Protein 4LCI (pdb70)

Structure (mmCIF, N/CA/C/O backbone):
data_4LCI
#
_entry.id   4LCI
#
_cell.length_a   44.599
_cell.length_b   71.621
_cell.length_c   73.234
_cell.angle_alpha   90.00
_cell.angle_beta   90.00
_cell.angle_gamma   90.00
#
_symmetry.space_group_name_H-M   'P 21 21 21'
#
loop_
_entity.id
_entity.type
_entity.pdbx_description
1 polymer 'anti canine CD28 antibody, 1C6, light chain'
2 polymer 'anti canine CD28 antibody, 1C6, heavy chain'
3 non-polymer GLYCEROL
4 non-polymer 'SODIUM ION'
5 non-polymer 'FORMIC ACID'
6 water water
#
loop_
_atom_site.group_PDB
_atom_site.id
_atom_site.type_symbol
_atom_site.label_atom_id
_atom_site.label_alt_id
_atom_site.label_comp_id
_atom_site.label_asym_id
_atom_site.label_entity_id
_atom_site.label_seq_id
_atom_site.pdbx_PDB_ins_code
_atom_site.Cartn_x
_atom_site.Cartn_y
_atom_site.Cartn_z
_atom_site.occupancy
_atom_site.B_iso_or_equiv
_atom_site.auth_seq_id
_atom_site.auth_comp_id
_atom_site.auth_asym_id
_atom_site.auth_atom_id
_atom_site.pdbx_PDB_model_num
ATOM 1 N N . MET A 1 1 ? -9.185 2.131 20.505 1.00 50.24 0 MET L N 1
ATOM 2 C CA . MET A 1 1 ? -9.423 2.430 19.047 1.00 44.90 0 MET L CA 1
ATOM 3 C C . MET A 1 1 ? -8.430 3.447 18.501 1.00 34.55 0 MET L C 1
ATOM 4 O O . MET A 1 1 ? -8.195 4.450 19.138 1.00 34.04 0 MET L O 1
ATOM 9 N N . ASP A 1 2 ? -7.910 3.238 17.299 1.00 31.26 1 ASP L N 1
ATOM 10 C CA . ASP A 1 2 ? -6.799 4.086 16.828 1.00 34.88 1 ASP L CA 1
ATOM 11 C C . ASP A 1 2 ? -7.257 5.511 16.571 1.00 31.90 1 ASP L C 1
ATOM 12 O O . ASP A 1 2 ? -8.328 5.730 16.053 1.00 28.16 1 ASP L O 1
ATOM 17 N N . ILE A 1 3 ? -6.444 6.487 16.968 1.00 26.02 2 ILE L N 1
ATOM 18 C CA . ILE A 1 3 ? -6.662 7.844 16.527 1.00 22.42 2 ILE L CA 1
ATOM 19 C C . ILE A 1 3 ? -6.230 7.960 15.058 1.00 23.45 2 ILE L C 1
ATOM 20 O O . ILE A 1 3 ? -5.082 7.695 14.711 1.00 27.30 2 ILE L O 1
ATOM 25 N N . VAL A 1 4 ? -7.147 8.362 14.196 1.00 20.06 3 VAL L N 1
ATOM 26 C CA . VAL A 1 4 ? -6.820 8.554 12.784 1.00 22.21 3 VAL L CA 1
ATOM 27 C C . VAL A 1 4 ? -6.511 10.017 12.526 1.00 22.80 3 VAL L C 1
ATOM 28 O O . VAL A 1 4 ? -7.315 10.945 12.888 1.00 23.00 3 VAL L O 1
ATOM 32 N N . MET A 1 5 ? -5.380 10.224 11.859 1.00 21.80 4 MET L N 1
ATOM 33 C CA . MET A 1 5 ? -4.904 11.537 11.508 1.00 18.77 4 MET L CA 1
ATOM 34 C C . MET A 1 5 ? -5.071 11.705 9.996 1.00 19.72 4 MET L C 1
ATOM 35 O O . MET A 1 5 ? -4.697 10.842 9.213 1.00 21.44 4 MET L O 1
ATOM 40 N N . THR A 1 6 ? -5.671 12.810 9.616 1.00 21.73 5 THR L N 1
ATOM 41 C CA . THR A 1 6 ? -6.003 13.074 8.245 1.00 21.79 5 THR L CA 1
ATOM 42 C C . THR A 1 6 ? -5.462 14.453 7.831 1.00 23.68 5 THR L C 1
ATOM 43 O O . THR A 1 6 ? -5.698 15.442 8.494 1.00 24.77 5 THR L O 1
ATOM 47 N N . GLN A 1 7 ? -4.779 14.515 6.690 1.00 23.97 6 GLN L N 1
ATOM 48 C CA . GLN A 1 7 ? -4.394 15.802 6.112 1.00 20.87 6 GLN L CA 1
ATOM 49 C C . GLN A 1 7 ? -5.341 16.153 4.952 1.00 24.27 6 GLN L C 1
ATOM 50 O O . GLN A 1 7 ? -5.784 15.285 4.249 1.00 27.58 6 GLN L O 1
ATOM 56 N N . ALA A 1 8 ? -5.728 17.425 4.862 1.00 27.68 7 ALA L N 1
ATOM 57 C CA . ALA A 1 8 ? -6.796 17.896 3.955 1.00 28.85 7 ALA L CA 1
ATOM 58 C C . ALA A 1 8 ? -6.456 17.682 2.482 1.00 27.37 7 ALA L C 1
ATOM 59 O O . ALA A 1 8 ? -7.334 17.531 1.637 1.00 25.85 7 ALA L O 1
ATOM 61 N N . ALA A 1 9 ? -5.173 17.709 2.153 1.00 28.83 8 ALA L N 1
ATOM 62 C CA . ALA A 1 9 ? -4.784 17.538 0.777 1.00 31.57 8 ALA L CA 1
ATOM 63 C C . ALA A 1 9 ? -3.441 16.867 0.640 1.00 26.11 8 ALA L C 1
ATOM 64 O O . ALA A 1 9 ? -2.586 17.091 1.449 1.00 26.68 8 ALA L O 1
ATOM 66 N N . PRO A 1 10 ? -3.227 16.144 -0.457 1.00 27.37 9 PRO L N 1
ATOM 67 C CA . PRO A 1 10 ? -1.929 15.473 -0.657 1.00 25.32 9 PRO L CA 1
ATOM 68 C C . PRO A 1 10 ? -0.797 16.360 -1.148 1.00 23.66 9 PRO L C 1
ATOM 69 O O . PRO A 1 10 ? 0.363 15.970 -1.043 1.00 23.38 9 PRO L O 1
ATOM 73 N N . SER A 1 11 ? -1.119 17.551 -1.640 1.00 21.66 10 SER L N 1
ATOM 74 C CA . SER A 1 11 ? -0.109 18.503 -2.065 1.00 24.50 10 SER L CA 1
ATOM 75 C C . SER A 1 11 ? -0.731 19.851 -1.988 1.00 24.56 10 SER L C 1
ATOM 76 O O . SER A 1 11 ? -1.931 19.970 -2.141 1.00 28.40 10 SER L O 1
ATOM 79 N N . VAL A 1 12 ? 0.066 20.871 -1.779 1.00 22.65 11 VAL L N 1
ATOM 80 C CA . VAL A 1 12 ? -0.413 22.234 -1.887 1.00 29.18 11 VAL L CA 1
ATOM 81 C C . VAL A 1 12 ? 0.581 23.099 -2.667 1.00 28.47 11 VAL L C 1
ATOM 82 O O . VAL A 1 12 ? 1.770 22.974 -2.468 1.00 24.88 11 VAL L O 1
ATOM 86 N N . PRO A 1 13 ? 0.080 24.026 -3.510 1.00 29.71 12 PRO L N 1
ATOM 87 C CA . PRO A 1 13 ? 0.953 24.883 -4.311 1.00 32.18 12 PRO L CA 1
ATOM 88 C C . PRO A 1 13 ? 1.340 26.171 -3.645 1.00 28.21 12 PRO L C 1
ATOM 89 O O . PRO A 1 13 ? 0.643 26.670 -2.767 1.00 35.63 12 PRO L O 1
ATOM 93 N N . VAL A 1 14 ? 2.493 26.701 -4.017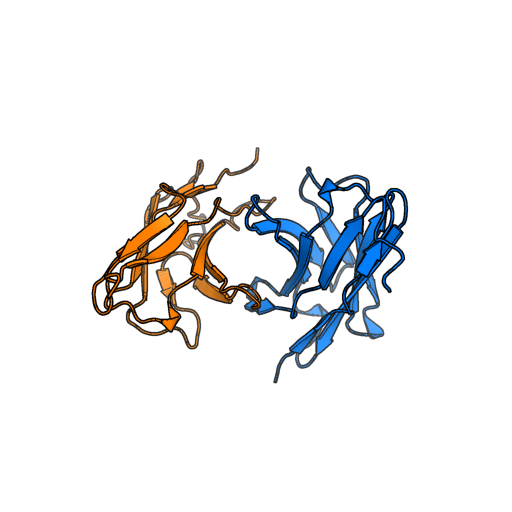 1.00 27.28 13 VAL L N 1
ATOM 94 C CA . VAL A 1 14 ? 2.989 27.965 -3.485 1.00 23.30 13 VAL L CA 1
ATOM 95 C C . VAL A 1 14 ? 4.041 28.472 -4.462 1.00 25.74 13 VAL L C 1
ATOM 96 O O . VAL A 1 14 ? 4.542 27.707 -5.273 1.00 27.55 13 VAL L O 1
ATOM 100 N N . THR A 1 15 ? 4.286 29.772 -4.422 1.00 31.50 14 THR L N 1
ATOM 101 C CA . THR A 1 15 ? 5.356 30.399 -5.193 1.00 29.28 14 THR L CA 1
ATOM 102 C C . THR A 1 15 ? 6.389 30.963 -4.208 1.00 26.41 14 THR L C 1
ATOM 103 O O . THR A 1 15 ? 6.066 31.344 -3.069 1.00 28.76 14 THR L O 1
ATOM 107 N N . PRO A 1 16 ? 7.630 31.091 -4.657 1.00 27.26 15 PRO L N 1
ATOM 108 C CA . PRO A 1 16 ? 8.676 31.530 -3.778 1.00 28.03 15 PRO L CA 1
ATOM 109 C C . PRO A 1 16 ? 8.398 32.831 -3.058 1.00 33.85 15 PRO L C 1
ATOM 110 O O . PRO A 1 16 ? 7.863 33.799 -3.645 1.00 32.78 15 PRO L O 1
ATOM 114 N N . GLY A 1 17 ? 8.763 32.863 -1.785 1.00 30.65 16 GLY L N 1
ATOM 115 C CA . GLY A 1 17 ? 8.607 34.061 -0.947 1.00 37.00 16 GLY L CA 1
ATOM 116 C C . GLY A 1 17 ? 7.198 34.285 -0.382 1.00 32.17 16 GLY L C 1
ATOM 117 O O . GLY A 1 17 ? 7.027 35.109 0.519 1.00 35.40 16 GLY L O 1
ATOM 118 N N . GLU A 1 18 ? 6.204 33.544 -0.884 1.00 33.95 17 GLU L N 1
ATOM 119 C CA . GLU A 1 18 ? 4.815 33.608 -0.345 1.00 35.70 17 GLU L CA 1
ATOM 120 C C . GLU A 1 18 ? 4.538 32.538 0.723 1.00 38.55 17 GLU L C 1
ATOM 121 O O . GLU A 1 18 ? 5.362 31.636 0.945 1.00 33.41 17 GLU L O 1
ATOM 127 N N . SER A 1 19 ? 3.388 32.656 1.378 1.00 34.57 18 SER L N 1
ATOM 128 C CA . SER A 1 19 ? 3.105 31.865 2.577 1.00 41.57 18 SER L CA 1
ATOM 129 C C . SER A 1 19 ? 2.127 30.763 2.226 1.00 32.67 18 SER L C 1
ATOM 130 O O . SER A 1 19 ? 1.498 30.821 1.187 1.00 29.79 18 SER L O 1
ATOM 133 N N . VAL A 1 20 ? 2.053 29.703 3.045 1.00 29.86 19 VAL L N 1
ATOM 134 C CA . VAL A 1 20 ? 1.176 28.585 2.730 1.00 25.88 19 VAL L CA 1
ATOM 135 C C . VAL A 1 20 ? 0.735 27.955 4.043 1.00 24.57 19 VAL L C 1
ATOM 136 O O . VAL A 1 20 ? 1.379 28.144 5.051 1.00 26.02 19 VAL L O 1
ATOM 140 N N . SER A 1 21 ? -0.380 27.240 4.019 1.00 29.67 20 SER L N 1
ATOM 141 C CA . SER A 1 21 ? -0.871 26.538 5.221 1.00 30.14 20 SER L CA 1
ATOM 142 C C . SER A 1 21 ? -1.125 25.085 4.882 1.00 28.46 20 SER L C 1
ATOM 143 O O . SER A 1 21 ? -1.493 24.735 3.745 1.00 26.24 20 SER L O 1
ATOM 146 N N . ILE A 1 22 ? -0.892 24.225 5.859 1.00 24.41 21 ILE L N 1
ATOM 147 C CA . ILE A 1 22 ? -1.106 22.806 5.678 1.00 22.67 21 ILE L CA 1
ATOM 148 C C . ILE A 1 22 ? -1.935 22.362 6.865 1.00 23.78 21 ILE L C 1
ATOM 149 O O . ILE A 1 22 ? -1.642 22.745 8.013 1.00 19.31 21 ILE L O 1
ATOM 154 N N . SER A 1 23 ? -2.972 21.589 6.585 1.00 22.80 22 SER L N 1
ATOM 155 C CA A SER A 1 23 ? -3.932 21.252 7.643 0.70 26.57 22 SER L CA 1
ATOM 156 C CA B SER A 1 23 ? -3.991 21.236 7.578 0.30 24.69 22 SER L CA 1
ATOM 157 C C . SER A 1 23 ? -3.890 19.780 8.012 1.00 22.65 22 SER L C 1
ATOM 158 O O . SER A 1 23 ? -3.569 18.911 7.197 1.00 23.06 22 SER L O 1
ATOM 163 N N . CYS A 1 24 ? -4.324 19.508 9.242 1.00 24.77 23 CYS L N 1
ATOM 164 C CA . CYS A 1 24 ? -4.369 18.145 9.783 1.00 23.24 23 CYS L CA 1
ATOM 165 C C . CYS A 1 24 ? -5.586 18.071 10.760 1.00 22.94 23 CYS L C 1
ATOM 166 O O . CYS A 1 24 ? -5.794 19.009 11.525 1.00 22.12 23 CYS L O 1
ATOM 169 N N . ARG A 1 25 ? -6.335 16.970 10.724 1.00 24.89 24 ARG L N 1
ATOM 170 C CA . ARG A 1 25 ? -7.413 16.710 11.683 1.00 25.66 24 ARG L CA 1
ATOM 171 C C . ARG A 1 25 ? -7.206 15.329 12.356 1.00 23.78 24 ARG L C 1
ATOM 172 O O . ARG A 1 25 ? -6.698 14.416 11.738 1.00 23.09 24 ARG L O 1
ATOM 174 N N . SER A 1 26 ? -7.549 15.264 13.641 1.00 22.00 25 SER L N 1
ATOM 175 C CA . SER A 1 26 ? -7.587 14.045 14.469 1.00 20.87 25 SER L CA 1
ATOM 176 C C . SER A 1 26 ? -9.053 13.666 14.799 1.00 23.78 25 SER L C 1
ATOM 177 O O . SER A 1 26 ? -9.937 14.498 14.810 1.00 28.51 25 SER L O 1
ATOM 180 N N . THR A 1 27 ? -9.286 12.415 15.112 1.00 21.09 26 THR L N 1
ATOM 181 C CA . THR A 1 27 ? -10.610 11.961 15.365 1.00 23.85 26 THR L CA 1
ATOM 182 C C . THR A 1 27 ? -10.944 12.138 16.816 1.00 31.71 26 THR L C 1
ATOM 183 O O . THR A 1 27 ? -12.125 12.079 17.177 1.00 28.53 26 THR L O 1
ATOM 187 N N . LYS A 1 28 ? -9.914 12.383 17.636 1.00 26.85 27 LYS L N 1
ATOM 188 C CA . LYS A 1 28 ? -10.052 12.580 19.077 1.00 27.92 27 LYS L CA 1
ATOM 189 C C . LYS A 1 28 ? -9.238 13.791 19.405 1.00 25.88 27 LYS L C 1
ATOM 190 O O . LYS A 1 28 ? -8.198 14.057 18.766 1.00 24.95 27 LYS L O 1
ATOM 196 N N . SER A 1 29 A -9.658 14.527 20.419 1.00 23.10 27 SER L N 1
ATOM 197 C CA . SER A 1 29 A -8.847 15.581 20.926 1.00 25.01 27 SER L CA 1
ATOM 198 C C . SER A 1 29 A -7.467 15.102 21.403 1.00 24.99 27 SER L C 1
ATOM 199 O O . SER A 1 29 A -7.387 14.117 22.123 1.00 22.60 27 SER L O 1
ATOM 202 N N . LEU A 1 30 B -6.416 15.872 21.070 1.00 19.12 27 LEU L N 1
ATOM 203 C CA . LEU A 1 30 B -5.037 15.573 21.445 1.00 21.72 27 LEU L CA 1
ATOM 204 C C . LEU A 1 30 B -4.544 16.327 22.655 1.00 20.90 27 LEU L C 1
ATOM 205 O O . LEU A 1 30 B -3.353 16.298 23.006 1.00 21.40 27 LEU L O 1
ATOM 210 N N . LEU A 1 31 C -5.456 17.101 23.248 1.00 22.27 27 LEU L N 1
ATOM 211 C CA . LEU A 1 31 C -5.187 17.772 24.481 1.00 20.60 27 LEU L CA 1
ATOM 212 C C . LEU A 1 31 C -5.283 16.787 25.620 1.00 17.72 27 LEU L C 1
ATOM 213 O O . LEU A 1 31 C -6.343 16.235 25.863 1.00 26.63 27 LEU L O 1
ATOM 218 N N . HIS A 1 32 D -4.242 16.722 26.407 1.00 21.65 27 HIS L N 1
ATOM 219 C CA . HIS A 1 32 D -4.155 15.847 27.572 1.00 22.54 27 HIS L CA 1
ATOM 220 C C . HIS A 1 32 D -4.540 16.662 28.842 1.00 28.50 27 HIS L C 1
ATOM 221 O O . HIS A 1 32 D -4.437 17.867 28.836 1.00 25.14 27 HIS L O 1
ATOM 228 N N . SER A 1 33 ? -4.969 15.979 29.910 1.00 31.05 28 SER L N 1
ATOM 229 C CA A SER A 1 33 ? -5.271 16.642 31.173 0.50 30.54 28 SER L CA 1
ATOM 230 C CA B SER A 1 33 ? -5.266 16.610 31.187 0.50 31.82 28 SER L CA 1
ATOM 231 C C . SER A 1 33 ? -4.077 17.400 31.710 1.00 34.14 28 SER L C 1
ATOM 232 O O . SER A 1 33 ? -4.245 18.374 32.402 1.00 38.64 28 SER L O 1
ATOM 237 N N . ASN A 1 34 ? -2.861 16.965 31.382 1.00 31.16 29 ASN L N 1
ATOM 238 C CA . ASN A 1 34 ? -1.671 17.702 31.767 1.00 29.60 29 ASN L CA 1
ATOM 239 C C . ASN A 1 34 ? -1.474 19.042 31.022 1.00 32.64 29 ASN L C 1
ATOM 240 O O . ASN A 1 34 ? -0.473 19.715 31.235 1.00 35.81 29 ASN L O 1
ATOM 245 N N . GLY A 1 35 ? -2.397 19.391 30.133 1.00 31.50 30 GLY L N 1
ATOM 246 C CA . GLY A 1 35 ? -2.376 20.698 29.463 1.00 34.53 30 GLY L CA 1
ATOM 247 C C . GLY A 1 35 ? -1.610 20.766 28.148 1.00 33.29 30 GLY L C 1
ATOM 248 O O . GLY A 1 35 ? -1.789 21.724 27.351 1.00 29.83 30 GLY L O 1
ATOM 249 N N . ASN A 1 36 ? -0.762 19.771 27.906 1.00 29.00 31 ASN L N 1
ATOM 250 C CA . ASN A 1 36 ? -0.096 19.599 26.599 1.00 29.82 31 ASN L CA 1
ATOM 251 C C . ASN A 1 36 ? -0.973 19.034 25.503 1.00 24.36 31 ASN L C 1
ATOM 252 O O . ASN A 1 36 ? -1.798 18.175 25.733 1.00 24.32 31 ASN L O 1
ATOM 257 N N . THR A 1 37 ? -0.721 19.460 24.276 1.00 21.04 32 THR L N 1
ATOM 258 C CA . THR A 1 37 ? -1.380 18.881 23.120 1.00 18.71 32 THR L CA 1
ATOM 259 C C . THR A 1 37 ? -0.379 18.052 22.268 1.00 20.57 32 THR L C 1
ATOM 260 O O . THR A 1 37 ? 0.681 18.549 21.782 1.00 18.07 32 THR L O 1
ATOM 264 N N . TYR A 1 38 ? -0.688 16.755 22.167 1.00 20.48 33 TYR L N 1
ATOM 265 C CA . TYR A 1 38 ? 0.296 15.796 21.711 1.00 17.44 33 TYR L CA 1
ATOM 266 C C . TYR A 1 38 ? 0.242 15.679 20.210 1.00 18.84 33 TYR L C 1
ATOM 267 O O . TYR A 1 38 ? -0.167 14.660 19.664 1.00 16.95 33 TYR L O 1
ATOM 276 N N . LEU A 1 39 ? 0.701 16.754 19.559 1.00 18.36 34 LEU L N 1
ATOM 277 C CA . LEU A 1 39 ? 0.785 16.843 18.078 1.00 17.70 34 LEU L CA 1
ATOM 278 C C . LEU A 1 39 ? 2.154 17.339 17.624 1.00 20.48 34 LEU L C 1
ATOM 279 O O . LEU A 1 39 ? 2.659 18.355 18.152 1.00 19.94 34 LEU L O 1
ATOM 284 N N . TYR A 1 40 ? 2.771 16.610 16.663 1.00 19.22 35 TYR L N 1
ATOM 285 C CA . TYR A 1 40 ? 4.041 16.969 16.041 1.00 18.05 35 TYR L CA 1
ATOM 286 C C . TYR A 1 40 ? 3.805 17.328 14.577 1.00 18.10 35 TYR L C 1
ATOM 287 O O . TYR A 1 40 ? 2.914 16.785 13.953 1.00 16.92 35 TYR L O 1
ATOM 296 N N . TRP A 1 41 ? 4.625 18.236 14.038 1.00 17.77 36 TRP L N 1
ATOM 297 C CA . TRP A 1 41 ? 4.813 18.362 12.573 1.00 18.97 36 TRP L CA 1
ATOM 298 C C . TRP A 1 41 ? 6.239 18.014 12.238 1.00 17.69 36 TRP L C 1
ATOM 299 O O . TRP A 1 41 ? 7.159 18.438 12.922 1.00 20.53 36 TRP L O 1
ATOM 310 N N . PHE A 1 42 ? 6.382 17.257 11.152 1.00 17.40 37 PHE L N 1
ATOM 311 C CA . PHE A 1 42 ? 7.652 16.885 10.541 1.00 17.26 37 PHE L CA 1
ATOM 312 C C . PHE A 1 42 ? 7.721 17.342 9.083 1.00 19.58 37 PHE L C 1
ATOM 313 O O . PHE A 1 42 ? 6.727 17.399 8.398 1.00 16.36 37 PHE L O 1
ATOM 321 N N . LEU A 1 43 ? 8.930 17.555 8.592 1.00 16.00 38 LEU L N 1
ATOM 322 C CA . LEU A 1 43 ? 9.192 17.642 7.164 1.00 16.50 38 LEU L CA 1
ATOM 323 C C . LEU A 1 43 ? 10.109 16.499 6.778 1.00 16.87 38 LEU L C 1
ATOM 324 O O . LEU A 1 43 ? 11.015 16.171 7.531 1.00 18.65 38 LEU L O 1
ATOM 329 N N . GLN A 1 44 ? 9.896 15.921 5.605 1.00 17.08 39 GLN L N 1
ATOM 330 C CA . GLN A 1 44 ? 10.842 14.990 5.036 1.00 17.67 39 GLN L CA 1
ATOM 331 C C . GLN A 1 44 ? 11.100 15.415 3.599 1.00 17.21 39 GLN L C 1
ATOM 332 O O . GLN A 1 44 ? 10.197 15.465 2.777 1.00 18.80 39 GLN L O 1
ATOM 338 N N . ARG A 1 45 ? 12.339 15.766 3.319 1.00 20.69 40 ARG L N 1
ATOM 339 C CA . ARG A 1 45 ? 12.765 16.021 1.963 1.00 20.33 40 ARG L CA 1
ATOM 340 C C . ARG A 1 45 ? 13.262 14.720 1.357 1.00 23.28 40 ARG L C 1
ATOM 341 O O . ARG A 1 45 ? 13.798 13.851 2.067 1.00 21.20 40 ARG L O 1
ATOM 349 N N . PRO A 1 46 ? 13.183 14.581 0.031 1.00 24.81 41 PRO L N 1
ATOM 350 C CA . PRO A 1 46 ? 13.715 13.347 -0.550 1.00 28.27 41 PRO L CA 1
ATOM 351 C C . PRO A 1 46 ? 15.161 13.100 -0.218 1.00 26.63 41 PRO L C 1
ATOM 352 O O . PRO A 1 46 ? 15.931 14.025 -0.232 1.00 25.74 41 PRO L O 1
ATOM 356 N N . GLY A 1 47 ? 15.505 11.846 0.122 1.00 27.12 42 GLY L N 1
ATOM 357 C CA . GLY A 1 47 ? 16.866 11.486 0.453 1.00 30.26 42 GLY L CA 1
ATOM 358 C C . GLY A 1 47 ? 17.256 11.714 1.914 1.00 27.50 42 GLY L C 1
ATOM 359 O O . GLY A 1 47 ? 18.247 11.162 2.387 1.00 27.77 42 GLY L O 1
ATOM 360 N N . GLN A 1 48 ? 16.403 12.411 2.665 1.00 25.58 43 GLN L N 1
ATOM 361 C CA . GLN A 1 48 ? 16.687 12.739 4.059 1.00 25.14 43 GLN L CA 1
ATOM 362 C C . GLN A 1 48 ? 15.805 11.954 5.017 1.00 23.70 43 GLN L C 1
ATOM 363 O O . GLN A 1 48 ? 14.750 11.475 4.627 1.00 21.06 43 GLN L O 1
ATOM 369 N N . SER A 1 49 ? 16.195 11.892 6.291 1.00 21.25 44 SER L N 1
ATOM 370 C CA A SER A 1 49 ? 15.275 11.447 7.335 0.70 23.81 44 SER L CA 1
ATOM 371 C CA B SER A 1 49 ? 15.260 11.463 7.336 0.30 21.78 44 SER L CA 1
ATOM 372 C C . SER A 1 49 ? 14.242 12.574 7.606 1.00 23.40 44 SER L C 1
ATOM 373 O O . SER A 1 49 ? 14.491 13.768 7.320 1.00 18.30 44 SER L O 1
ATOM 378 N N . PRO A 1 50 ? 13.098 12.213 8.158 1.00 21.60 45 PRO L N 1
ATOM 379 C CA . PRO A 1 50 ? 12.157 13.219 8.631 1.00 20.68 45 PRO L CA 1
ATOM 380 C C . PRO A 1 50 ? 12.828 14.055 9.712 1.00 23.99 45 PRO L C 1
ATOM 381 O O . PRO A 1 50 ? 13.801 13.600 10.341 1.00 23.11 45 PRO L O 1
ATOM 385 N N . GLN A 1 51 ? 12.391 15.293 9.844 1.00 21.48 46 GLN L N 1
ATOM 386 C CA . GLN A 1 51 ? 12.862 16.132 10.877 1.00 26.62 46 GLN L CA 1
ATOM 387 C C . GLN A 1 51 ? 11.735 16.894 11.504 1.00 24.09 46 GLN L C 1
ATOM 388 O O . GLN A 1 51 ? 10.821 17.377 10.838 1.00 18.10 46 GLN L O 1
ATOM 394 N N . ARG A 1 52 ? 11.822 17.068 12.808 1.00 23.21 47 ARG L N 1
ATOM 395 C CA . ARG A 1 52 ? 10.721 17.653 13.508 1.00 21.54 47 ARG L CA 1
ATOM 396 C C . ARG A 1 52 ? 10.734 19.168 13.313 1.00 21.95 47 ARG L C 1
ATOM 397 O O . ARG A 1 52 ? 11.748 19.785 13.429 1.00 21.92 47 ARG L O 1
ATOM 405 N N . LEU A 1 53 ? 9.580 19.751 13.046 1.00 21.26 48 LEU L N 1
ATOM 406 C CA . LEU A 1 53 ? 9.435 21.182 12.955 1.00 21.75 48 LEU L CA 1
ATOM 407 C C . LEU A 1 53 ? 8.790 21.758 14.212 1.00 22.00 48 LEU L C 1
ATOM 408 O O . LEU A 1 53 ? 9.261 22.759 14.744 1.00 22.23 48 LEU L O 1
ATOM 413 N N . ILE A 1 54 ? 7.757 21.071 14.713 1.00 20.62 49 ILE L N 1
ATOM 414 C CA . ILE A 1 54 ? 6.911 21.591 15.797 1.00 20.69 49 ILE L CA 1
ATOM 415 C C . ILE A 1 54 ? 6.585 20.441 16.765 1.00 21.98 49 ILE L C 1
ATOM 416 O O . ILE A 1 54 ? 6.304 19.344 16.335 1.00 19.44 49 ILE L O 1
ATOM 421 N N . TYR A 1 55 ? 6.603 20.719 18.052 1.00 19.75 50 TYR L N 1
ATOM 422 C CA . TYR A 1 55 ? 6.175 19.756 19.053 1.00 21.58 50 TYR L CA 1
ATOM 423 C C . TYR A 1 55 ? 5.163 20.404 19.952 1.00 25.02 50 TYR L C 1
ATOM 424 O O . TYR A 1 55 ? 5.083 21.662 20.023 1.00 22.00 50 TYR L O 1
ATOM 433 N N . TYR A 1 56 ? 4.330 19.568 20.597 1.00 23.94 51 TYR L N 1
ATOM 434 C CA . TYR A 1 56 ? 3.286 20.049 21.466 1.00 23.32 51 TYR L CA 1
ATOM 435 C C . TYR A 1 56 ? 2.454 21.080 20.719 1.00 24.05 51 TYR L C 1
ATOM 436 O O . TYR A 1 56 ? 2.067 22.131 21.271 1.00 24.62 51 TYR L O 1
ATOM 445 N N . MET A 1 57 ? 2.184 20.781 19.441 1.00 20.30 52 MET L N 1
ATOM 446 C CA . MET A 1 57 ? 1.262 21.514 18.628 1.00 18.39 52 MET L CA 1
ATOM 447 C C . MET A 1 57 ? 1.723 22.887 18.067 1.00 21.01 52 MET L C 1
ATOM 448 O O . MET A 1 57 ? 1.435 23.207 16.891 1.00 23.99 52 MET L O 1
ATOM 453 N N . SER A 1 58 ? 2.501 23.631 18.835 1.00 23.29 53 SER L N 1
ATOM 454 C CA . SER A 1 58 ? 2.821 24.997 18.460 1.00 25.33 53 SER L CA 1
ATOM 455 C C . SER A 1 58 ? 4.249 25.439 18.767 1.00 27.05 53 SER L C 1
ATOM 456 O O . SER A 1 58 ? 4.639 26.525 18.380 1.00 27.38 53 SER L O 1
ATOM 459 N N . ASN A 1 59 ? 5.027 24.575 19.412 1.00 21.61 54 ASN L N 1
ATOM 460 C CA . ASN A 1 59 ? 6.360 24.875 19.815 1.00 27.43 54 ASN L CA 1
ATOM 461 C C . ASN A 1 59 ? 7.388 24.530 18.752 1.00 25.44 54 ASN L C 1
ATOM 462 O O . ASN A 1 59 ? 7.454 23.395 18.302 1.00 24.22 54 ASN L O 1
ATOM 467 N N . LEU A 1 60 ? 8.208 25.503 18.353 1.00 29.97 55 LEU L N 1
ATOM 468 C CA . LEU A 1 60 ? 9.218 25.235 17.321 1.00 26.07 55 LEU L CA 1
ATOM 469 C C . LEU A 1 60 ? 10.361 24.431 17.871 1.00 29.43 55 LEU L C 1
ATOM 470 O O . LEU A 1 60 ? 10.872 24.701 18.965 1.00 31.24 55 LEU L O 1
ATOM 475 N N . ALA A 1 61 ? 10.780 23.433 17.106 1.00 29.67 56 ALA L N 1
ATOM 476 C CA . ALA A 1 61 ? 11.933 22.633 17.440 1.00 31.68 56 ALA L CA 1
ATOM 477 C C . ALA A 1 61 ? 13.163 23.526 17.313 1.00 35.97 56 ALA L C 1
ATOM 478 O O . ALA A 1 61 ? 13.092 24.574 16.672 1.00 32.02 56 ALA L O 1
ATOM 480 N N . SER A 1 62 ? 14.279 23.128 17.922 1.00 36.75 57 SER L N 1
ATOM 481 C CA . SER A 1 62 ? 15.502 23.925 17.815 1.00 34.47 57 SER L CA 1
ATOM 482 C C . SER A 1 62 ? 16.002 23.954 16.395 1.00 32.66 57 SER L C 1
ATOM 483 O O . SER A 1 62 ? 15.859 23.012 15.617 1.00 31.10 57 SER L O 1
ATOM 486 N N . GLY A 1 63 ? 16.548 25.081 16.013 1.00 32.52 58 GLY L N 1
ATOM 487 C CA . GLY A 1 63 ? 17.071 25.203 14.660 1.00 39.01 58 GLY L CA 1
ATOM 488 C C . GLY A 1 63 ? 16.010 25.553 13.620 1.00 38.43 58 GLY L C 1
ATOM 489 O O . GLY A 1 63 ? 16.345 25.947 12.505 1.00 39.06 58 GLY L O 1
ATOM 490 N N . VAL A 1 64 ? 14.736 25.421 13.969 1.00 34.33 59 VAL L N 1
ATOM 491 C CA . VAL A 1 64 ? 13.660 25.746 13.032 1.00 27.38 59 VAL L CA 1
ATOM 492 C C . VAL A 1 64 ? 13.384 27.235 12.986 1.00 30.39 59 VAL L C 1
ATOM 493 O O . VAL A 1 64 ? 13.154 27.856 14.036 1.00 28.57 59 VAL L O 1
ATOM 497 N N . PRO A 1 65 ? 13.305 27.814 11.770 1.00 36.29 60 PRO L N 1
ATOM 498 C CA . PRO A 1 65 ? 13.140 29.264 11.785 1.00 42.90 60 PRO L CA 1
ATOM 499 C C . PRO A 1 65 ? 11.733 29.758 12.087 1.00 42.10 60 PRO L C 1
ATOM 500 O O . PRO A 1 65 ? 10.735 29.031 11.962 1.00 32.86 60 PRO L O 1
ATOM 504 N N . ASP A 1 66 ? 11.708 31.038 12.444 1.00 37.47 61 ASP L N 1
ATOM 505 C CA . ASP A 1 66 ? 10.528 31.796 12.879 1.00 45.94 61 ASP L CA 1
ATOM 506 C C . ASP A 1 66 ? 9.407 31.859 11.846 1.00 37.25 61 ASP L C 1
ATOM 507 O O . ASP A 1 66 ? 8.291 32.148 12.201 1.00 39.66 61 ASP L O 1
ATOM 512 N N . ARG A 1 67 ? 9.684 31.623 10.568 1.00 32.51 62 ARG L N 1
ATOM 513 C CA . ARG A 1 67 ? 8.583 31.638 9.577 1.00 32.31 62 ARG L CA 1
ATOM 514 C C . ARG A 1 67 ? 7.622 30.436 9.640 1.00 27.64 62 ARG L C 1
ATOM 515 O O . ARG A 1 67 ? 6.550 30.453 9.032 1.00 31.80 62 ARG L O 1
ATOM 523 N N . PHE A 1 68 ? 7.998 29.403 10.383 1.00 28.31 63 PHE L N 1
ATOM 524 C CA . PHE A 1 68 ? 7.095 28.297 10.621 1.00 23.21 63 PHE L CA 1
ATOM 525 C C . PHE A 1 68 ? 6.335 28.611 11.902 1.00 30.73 63 PHE L C 1
ATOM 526 O O . PHE A 1 68 ? 6.906 29.124 12.851 1.00 32.24 63 PHE L O 1
ATOM 534 N N . SER A 1 69 ? 5.061 28.267 11.936 1.00 27.06 64 SER L N 1
ATOM 535 C CA . SER A 1 69 ? 4.290 28.351 13.180 1.00 31.42 64 SER L CA 1
ATOM 536 C C . SER A 1 69 ? 3.215 27.301 13.087 1.00 27.22 64 SER L C 1
ATOM 537 O O . SER A 1 69 ? 2.870 26.875 11.968 1.00 26.05 64 SER L O 1
ATOM 540 N N . GLY A 1 70 ? 2.666 26.914 14.254 1.00 22.95 65 GLY L N 1
ATOM 541 C CA . GLY A 1 70 ? 1.522 26.010 14.298 1.00 26.16 65 GLY L CA 1
ATOM 542 C C . GLY A 1 70 ? 0.427 26.553 15.188 1.00 28.51 65 GLY L C 1
ATOM 543 O O . GLY A 1 70 ? 0.703 27.297 16.130 1.00 23.70 65 GLY L O 1
ATOM 544 N N . ARG A 1 71 ? -0.815 26.228 14.830 1.00 26.67 66 ARG L N 1
ATOM 545 C CA . ARG A 1 71 ? -1.988 26.514 15.671 1.00 28.55 66 ARG L CA 1
ATOM 546 C C . ARG A 1 71 ? -2.909 25.308 15.702 1.00 23.73 66 ARG L C 1
ATOM 547 O O . ARG A 1 71 ? -2.723 24.316 14.962 1.00 22.19 66 ARG L O 1
ATOM 555 N N . GLY A 1 72 ? -3.861 25.373 16.624 1.00 23.09 67 GLY L N 1
ATOM 556 C CA . GLY A 1 72 ? -5.030 24.485 16.561 1.00 27.16 67 GLY L CA 1
ATOM 557 C C . GLY A 1 72 ? -5.771 24.402 17.874 1.00 23.50 67 GLY L C 1
ATOM 558 O O . GLY A 1 72 ? -5.324 24.933 18.903 1.00 28.82 67 GLY L O 1
ATOM 559 N N . SER A 1 73 ? -6.838 23.638 17.841 1.00 30.37 68 SER L N 1
ATOM 560 C CA . SER A 1 73 ? -7.581 23.290 19.054 1.00 47.09 68 SER L CA 1
ATOM 561 C C . SER A 1 73 ? -8.131 21.903 18.861 1.00 47.24 68 SER L C 1
ATOM 562 O O . SER A 1 73 ? -8.804 21.622 17.834 1.00 37.46 68 SER L O 1
ATOM 565 N N . GLY A 1 74 ? -7.760 21.028 19.789 1.00 51.48 69 GLY L N 1
ATOM 566 C CA . GLY A 1 74 ? -8.482 19.775 20.024 1.00 49.74 69 GLY L CA 1
ATOM 567 C C . GLY A 1 74 ? -8.249 18.754 18.946 1.00 38.54 69 GLY L C 1
ATOM 568 O O . GLY A 1 74 ? -7.402 17.843 19.109 1.00 36.97 69 GLY L O 1
ATOM 569 N N . THR A 1 75 ? -8.980 18.919 17.849 1.00 36.53 70 THR L N 1
ATOM 570 C CA . THR A 1 75 ? -8.874 18.040 16.701 1.00 33.19 70 THR L CA 1
ATOM 571 C C . THR A 1 75 ? -8.540 18.712 15.337 1.00 29.73 70 THR L C 1
ATOM 572 O O . THR A 1 75 ? -8.537 18.022 14.356 1.00 28.40 70 THR L O 1
ATOM 576 N N . ASP A 1 76 ? -8.300 20.022 15.290 1.00 29.57 71 ASP L N 1
ATOM 577 C CA . ASP A 1 76 ? -7.951 20.716 14.027 1.00 26.18 71 ASP L CA 1
ATOM 578 C C . ASP A 1 76 ? -6.705 21.515 14.150 1.00 23.77 71 ASP L C 1
ATOM 579 O O . ASP A 1 76 ? -6.633 22.437 14.995 1.00 26.97 71 ASP L O 1
ATOM 584 N N . PHE A 1 77 ? -5.751 21.235 13.259 1.00 24.45 72 PHE L N 1
ATOM 585 C CA . PHE A 1 77 ? -4.430 21.769 13.385 1.00 24.76 72 PHE L CA 1
ATOM 586 C C . PHE A 1 77 ? -3.940 22.337 12.046 1.00 21.88 72 PHE L C 1
ATOM 587 O O . PHE A 1 77 ? -4.247 21.788 10.979 1.00 21.84 72 PHE L O 1
ATOM 595 N N . THR A 1 78 ? -3.206 23.444 12.135 1.00 22.08 73 THR L N 1
ATOM 596 C CA . THR A 1 78 ? -2.678 24.102 10.947 1.00 23.89 73 THR L CA 1
ATOM 597 C C . THR A 1 78 ? -1.227 24.497 11.170 1.00 27.62 73 THR L C 1
ATOM 598 O O . THR A 1 78 ? -0.857 25.133 12.199 1.00 27.74 73 THR L O 1
ATOM 602 N N . LEU A 1 79 ? -0.394 24.126 10.186 1.00 23.69 74 LEU L N 1
ATOM 603 C CA . LEU A 1 79 ? 0.963 24.589 10.134 1.00 22.54 74 LEU L CA 1
ATOM 604 C C . LEU A 1 79 ? 0.994 25.672 9.055 1.00 21.25 74 LEU L C 1
ATOM 605 O O . LEU A 1 79 ? 0.468 25.469 8.000 1.00 20.46 74 LEU L O 1
ATOM 610 N N . ARG A 1 80 ? 1.685 26.763 9.340 1.00 23.20 75 ARG L N 1
ATOM 611 C CA . ARG A 1 80 ? 1.871 27.891 8.361 1.00 28.10 75 ARG L CA 1
ATOM 612 C C . ARG A 1 80 ? 3.338 28.110 8.121 1.00 24.71 75 ARG L C 1
ATOM 613 O O . ARG A 1 80 ? 4.158 27.965 9.038 1.00 23.93 75 ARG L O 1
ATOM 621 N N . ILE A 1 81 ? 3.670 28.393 6.863 1.00 27.67 76 ILE L N 1
ATOM 622 C CA . ILE A 1 81 ? 5.003 28.821 6.508 1.00 33.68 76 ILE L CA 1
ATOM 623 C C . ILE A 1 81 ? 4.848 30.170 5.822 1.00 31.44 76 ILE L C 1
ATOM 624 O O . ILE A 1 81 ? 4.165 30.251 4.806 1.00 32.64 76 ILE L O 1
ATOM 629 N N . SER A 1 82 ? 5.520 31.185 6.358 1.00 39.25 77 SER L N 1
ATOM 630 C CA . SER A 1 82 ? 5.167 32.583 6.058 1.00 45.22 77 SER L CA 1
ATOM 631 C C . SER A 1 82 ? 5.853 33.168 4.821 1.00 49.69 77 SER L C 1
ATOM 632 O O . SER A 1 82 ? 5.272 34.019 4.136 1.00 56.66 77 SER L O 1
ATOM 635 N N . ARG A 1 83 ? 7.068 32.714 4.524 1.00 40.31 78 ARG L N 1
ATOM 636 C CA . ARG A 1 83 ? 7.830 33.244 3.383 1.00 37.97 78 ARG L CA 1
ATOM 637 C C . ARG A 1 83 ? 8.635 32.081 2.811 1.00 35.59 78 ARG L C 1
ATOM 638 O O . ARG A 1 83 ? 9.795 31.882 3.178 1.00 45.67 78 ARG L O 1
ATOM 640 N N . VAL A 1 84 ? 7.980 31.303 1.951 1.00 37.58 79 VAL L N 1
ATOM 641 C CA . VAL A 1 84 ? 8.479 29.986 1.491 1.00 34.90 79 VAL L CA 1
ATOM 642 C C . VAL A 1 84 ? 9.776 30.122 0.684 1.00 41.01 79 VAL L C 1
ATOM 643 O O . VAL A 1 84 ? 9.915 31.004 -0.166 1.00 32.70 79 VAL L O 1
ATOM 647 N N . GLU A 1 85 ? 10.730 29.257 0.999 1.00 37.52 80 GLU L N 1
ATOM 648 C CA . GLU A 1 85 ? 11.975 29.157 0.278 1.00 41.19 80 GLU L CA 1
ATOM 649 C C . GLU A 1 85 ? 12.151 27.779 -0.317 1.00 39.71 80 GLU L C 1
ATOM 650 O O . GLU A 1 85 ? 11.535 26.797 0.122 1.00 34.14 80 GLU L O 1
ATOM 656 N N . ALA A 1 86 ? 13.029 27.693 -1.300 1.00 37.77 81 ALA L N 1
ATOM 657 C CA . ALA A 1 86 ? 13.235 26.463 -2.030 1.00 36.97 81 ALA L CA 1
ATOM 658 C C . ALA A 1 86 ? 13.406 25.252 -1.110 1.00 30.36 81 ALA L C 1
ATOM 659 O O . ALA A 1 86 ? 12.830 24.187 -1.384 1.00 33.42 81 ALA L O 1
ATOM 661 N N . GLU A 1 87 ? 14.228 25.429 -0.070 1.00 29.41 82 GLU L N 1
ATOM 662 C CA . GLU A 1 87 ? 14.581 24.412 0.922 1.00 33.47 82 GLU L CA 1
ATOM 663 C C . GLU A 1 87 ? 13.385 23.857 1.702 1.00 31.67 82 GLU L C 1
ATOM 664 O O . GLU A 1 87 ? 13.487 22.774 2.294 1.00 29.33 82 GLU L O 1
ATOM 670 N N . ASP A 1 88 ? 12.260 24.597 1.684 1.00 27.16 83 ASP L N 1
ATOM 671 C CA . ASP A 1 88 ? 10.996 24.157 2.310 1.00 25.89 83 ASP L CA 1
ATOM 672 C C . ASP A 1 88 ? 10.253 23.119 1.504 1.00 23.93 83 ASP L C 1
ATOM 673 O O . ASP A 1 88 ? 9.331 22.516 2.006 1.00 24.17 83 ASP L O 1
ATOM 678 N N . ALA A 1 89 ? 10.631 22.891 0.248 1.00 24.27 84 ALA L N 1
ATOM 679 C CA . ALA A 1 89 ? 9.944 21.886 -0.545 1.00 24.54 84 ALA L CA 1
ATOM 680 C C . ALA A 1 89 ? 10.188 20.502 0.079 1.00 23.04 84 ALA L C 1
ATOM 681 O O . ALA A 1 89 ? 11.291 20.171 0.457 1.00 23.57 84 ALA L O 1
ATOM 683 N N . GLY A 1 90 ? 9.146 19.705 0.155 1.00 22.78 85 GLY L N 1
ATOM 684 C CA . GLY A 1 90 ? 9.204 18.395 0.811 1.00 19.24 85 GLY L CA 1
ATOM 685 C C . GLY A 1 90 ? 7.809 17.972 1.220 1.00 18.05 85 GLY L C 1
ATOM 686 O O . GLY A 1 90 ? 6.851 18.627 0.851 1.00 18.97 85 GLY L O 1
ATOM 687 N N . VAL A 1 91 ? 7.691 16.856 1.924 1.00 17.14 86 VAL L N 1
ATOM 688 C CA . VAL A 1 91 ? 6.410 16.396 2.421 1.00 16.78 86 VAL L CA 1
ATOM 689 C C . VAL A 1 91 ? 6.287 16.694 3.917 1.00 16.31 86 VAL L C 1
ATOM 690 O O . VAL A 1 91 ? 7.193 16.377 4.752 1.00 17.99 86 VAL L O 1
ATOM 694 N N . TYR A 1 92 ? 5.184 17.339 4.257 1.00 16.92 87 TYR L N 1
ATOM 695 C CA . TYR A 1 92 ? 4.909 17.714 5.640 1.00 17.69 87 TYR L CA 1
ATOM 696 C C . TYR A 1 92 ? 3.905 16.716 6.231 1.00 17.48 87 TYR L C 1
ATOM 697 O O . TYR A 1 92 ? 2.889 16.454 5.623 1.00 19.36 87 TYR L O 1
ATOM 706 N N . TYR A 1 93 ? 4.158 16.241 7.445 1.00 17.62 88 TYR L N 1
ATOM 707 C CA . TYR A 1 93 ? 3.325 15.217 8.079 1.00 16.31 88 TYR L CA 1
ATOM 708 C C . TYR A 1 93 ? 3.008 15.689 9.485 1.00 16.51 88 TYR L C 1
ATOM 709 O O . TYR A 1 93 ? 3.915 16.034 10.234 1.00 18.23 88 TYR L O 1
ATOM 718 N N . CYS A 1 94 ? 1.749 15.617 9.874 1.00 17.12 89 CYS L N 1
ATOM 719 C CA . CYS A 1 94 ? 1.395 15.644 11.301 1.00 16.39 89 CYS L CA 1
ATOM 720 C C . CYS A 1 94 ? 1.481 14.241 11.951 1.00 16.90 89 CYS L C 1
ATOM 721 O O . CYS A 1 94 ? 1.374 13.227 11.260 1.00 19.04 89 CYS L O 1
ATOM 724 N N . MET A 1 95 ? 1.686 14.187 13.263 1.00 17.78 90 MET L N 1
ATOM 725 C CA . MET A 1 95 ? 1.659 12.906 13.989 1.00 17.40 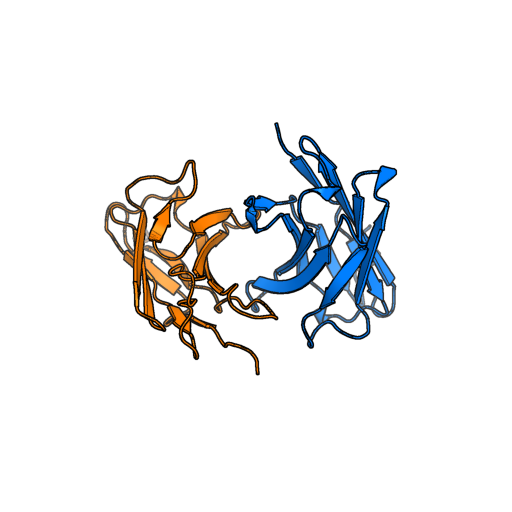90 MET L CA 1
ATOM 726 C C . MET A 1 95 ? 1.109 13.161 15.371 1.00 19.18 90 MET L C 1
ATOM 727 O O . MET A 1 95 ? 1.503 14.123 16.007 1.00 19.12 90 MET L O 1
ATOM 732 N N . GLN A 1 96 ? 0.280 12.243 15.862 1.00 18.50 91 GLN L N 1
ATOM 733 C CA . GLN A 1 96 ? -0.199 12.291 17.247 1.00 17.67 91 GLN L CA 1
ATOM 734 C C . GLN A 1 96 ? 0.544 11.301 18.107 1.00 18.52 91 GLN L C 1
ATOM 735 O O . GLN A 1 96 ? 0.820 10.156 17.685 1.00 20.29 91 GLN L O 1
ATOM 741 N N . SER A 1 97 ? 0.859 11.716 19.313 1.00 16.81 92 SER L N 1
ATOM 742 C CA . SER A 1 97 ? 1.467 10.840 20.282 1.00 20.19 92 SER L CA 1
ATOM 743 C C . SER A 1 97 ? 0.700 10.745 21.605 1.00 20.86 92 SER L C 1
ATOM 744 O O . SER A 1 97 ? 1.287 10.353 22.671 1.00 22.22 92 SER L O 1
ATOM 747 N N . LEU A 1 98 ? -0.575 11.109 21.563 1.00 21.20 93 LEU L N 1
ATOM 748 C CA . LEU A 1 98 ? -1.445 11.037 22.718 1.00 21.12 93 LEU L CA 1
ATOM 749 C C . LEU A 1 98 ? -1.658 9.592 23.203 1.00 25.44 93 LEU L C 1
ATOM 750 O O . LEU A 1 98 ? -1.544 9.333 24.399 1.00 22.25 93 LEU L O 1
ATOM 755 N N . GLU A 1 99 ? -1.921 8.691 22.258 1.00 23.32 94 GLU L N 1
ATOM 756 C CA . GLU A 1 99 ? -2.293 7.314 22.533 1.00 25.03 94 GLU L CA 1
ATOM 757 C C . GLU A 1 99 ? -1.615 6.352 21.557 1.00 25.09 94 GLU L C 1
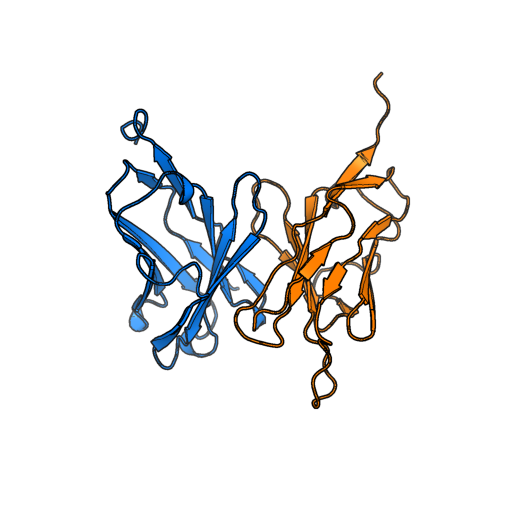ATOM 758 O O . GLU A 1 99 ? -1.438 6.655 20.375 1.00 20.08 94 GLU L O 1
ATOM 764 N N . TYR A 1 100 ? -1.265 5.168 22.052 1.00 26.57 95 TYR L N 1
ATOM 765 C CA . TYR A 1 100 ? -0.800 4.108 21.165 1.00 24.26 95 TYR L CA 1
ATOM 766 C C . TYR A 1 100 ? -1.909 3.550 20.305 1.00 25.52 95 TYR L C 1
ATOM 767 O O . TYR A 1 100 ? -3.026 3.395 20.768 1.00 25.63 95 TYR L O 1
ATOM 776 N N . PRO A 1 101 ? -1.602 3.200 19.029 1.00 20.46 96 PRO L N 1
ATOM 777 C CA . PRO A 1 101 ? -0.354 3.451 18.350 1.00 20.97 96 PRO L CA 1
ATOM 778 C C . PRO A 1 101 ? -0.313 4.910 17.941 1.00 17.69 96 PRO L C 1
ATOM 779 O O . PRO A 1 101 ? -1.366 5.515 17.664 1.00 17.29 96 PRO L O 1
ATOM 783 N N . TYR A 1 102 ? 0.872 5.485 17.998 1.00 18.38 97 TYR L N 1
ATOM 784 C CA . TYR A 1 102 ? 1.097 6.772 17.362 1.00 18.50 97 TYR L CA 1
ATOM 785 C C . TYR A 1 102 ? 0.755 6.688 15.904 1.00 18.29 97 TYR L C 1
ATOM 786 O O . TYR A 1 102 ? 0.907 5.621 15.265 1.00 18.22 97 TYR L O 1
ATOM 795 N N . THR A 1 103 ? 0.184 7.781 15.376 1.00 21.82 98 THR L N 1
ATOM 796 C CA . THR A 1 103 ? -0.293 7.791 14.010 1.00 20.96 98 THR L CA 1
ATOM 797 C C . THR A 1 103 ? 0.089 9.083 13.296 1.00 20.95 98 THR L C 1
ATOM 798 O O . THR A 1 103 ? -0.020 10.181 13.889 1.00 18.16 98 THR L O 1
ATOM 802 N N . PHE A 1 104 ? 0.500 8.910 12.033 1.00 21.00 99 PHE L N 1
ATOM 803 C CA . PHE A 1 104 ? 0.806 10.005 11.097 1.00 20.98 99 PHE L CA 1
ATOM 804 C C . PHE A 1 104 ? -0.358 10.303 10.230 1.00 19.75 99 PHE L C 1
ATOM 805 O O . PHE A 1 104 ? -1.063 9.383 9.808 1.00 21.25 99 PHE L O 1
ATOM 813 N N . GLY A 1 105 ? -0.481 11.570 9.826 1.00 19.78 100 GLY L N 1
ATOM 814 C CA . GLY A 1 105 ? -1.285 11.892 8.691 1.00 21.39 100 GLY L CA 1
ATOM 815 C C . GLY A 1 105 ? -0.646 11.397 7.391 1.00 18.50 100 GLY L C 1
ATOM 816 O O . GLY A 1 105 ? 0.492 10.956 7.375 1.00 19.07 100 GLY L O 1
ATOM 817 N N . GLY A 1 106 ? -1.381 11.498 6.311 1.00 23.01 101 GLY L N 1
ATOM 818 C CA . GLY A 1 106 ? -0.954 10.958 5.027 1.00 21.36 101 GLY L CA 1
ATOM 819 C C . GLY A 1 106 ? 0.122 11.796 4.323 1.00 17.48 101 GLY L C 1
ATOM 820 O O . GLY A 1 106 ? 0.735 11.321 3.383 1.00 17.00 101 GLY L O 1
ATOM 821 N N . GLY A 1 107 ? 0.381 13.006 4.812 1.00 18.91 102 GLY L N 1
ATOM 822 C CA . GLY A 1 107 ? 1.431 13.882 4.287 1.00 18.35 102 GLY L CA 1
ATOM 823 C C . GLY A 1 107 ? 0.854 14.841 3.248 1.00 20.67 102 GLY L C 1
ATOM 824 O O . GLY A 1 107 ? -0.074 14.510 2.495 1.00 18.45 102 GLY L O 1
ATOM 825 N N . THR A 1 108 ? 1.489 15.999 3.143 1.00 20.94 103 THR L N 1
ATOM 826 C CA . THR A 1 108 ? 1.122 17.002 2.167 1.00 18.65 103 THR L CA 1
ATOM 827 C C . THR A 1 108 ? 2.409 17.459 1.530 1.00 20.72 103 THR L C 1
ATOM 828 O O . THR A 1 108 ? 3.261 18.023 2.222 1.00 19.48 103 THR L O 1
ATOM 832 N N . LYS A 1 109 ? 2.558 17.145 0.244 1.00 19.49 104 LYS L N 1
ATOM 833 C CA . LYS A 1 109 ? 3.681 17.682 -0.564 1.00 22.23 104 LYS L CA 1
ATOM 834 C C . LYS A 1 109 ? 3.603 19.184 -0.868 1.00 22.68 104 LYS L C 1
ATOM 835 O O . LYS A 1 109 ? 2.662 19.611 -1.476 1.00 23.24 104 LYS L O 1
ATOM 841 N N . LEU A 1 110 ? 4.598 19.961 -0.424 1.00 20.36 105 LEU L N 1
ATOM 842 C CA . LEU A 1 110 ? 4.712 21.358 -0.737 1.00 22.06 105 LEU L CA 1
ATOM 843 C C . LEU A 1 110 ? 5.389 21.493 -2.070 1.00 25.12 105 LEU L C 1
ATOM 844 O O . LEU A 1 110 ? 6.552 21.064 -2.232 1.00 26.64 105 LEU L O 1
ATOM 849 N N . GLU A 1 111 ? 4.664 22.094 -3.015 1.00 26.28 106 GLU L N 1
ATOM 850 C CA . GLU A 1 111 ? 5.043 22.153 -4.435 1.00 27.24 106 GLU L CA 1
ATOM 851 C C . GLU A 1 111 ? 5.206 23.550 -4.860 1.00 28.53 106 GLU L C 1
ATOM 852 O O . GLU A 1 111 ? 4.249 24.303 -4.867 1.00 26.75 106 GLU L O 1
ATOM 858 N N . ILE A 1 112 ? 6.436 23.915 -5.221 1.00 28.68 107 ILE L N 1
ATOM 859 C CA . ILE A 1 112 ? 6.755 25.303 -5.495 1.00 32.44 107 ILE L CA 1
ATOM 860 C C . ILE A 1 112 ? 6.551 25.548 -6.981 1.00 31.54 107 ILE L C 1
ATOM 861 O O . ILE A 1 112 ? 7.010 24.764 -7.831 1.00 30.07 107 ILE L O 1
ATOM 866 N N . LYS A 1 113 ? 5.679 26.495 -7.295 1.00 31.52 108 LYS L N 1
ATOM 867 C CA . LYS A 1 113 ? 5.224 26.575 -8.693 1.00 37.74 108 LYS L CA 1
ATOM 868 C C . LYS A 1 113 ? 6.143 27.518 -9.427 1.00 37.10 108 LYS L C 1
ATOM 869 O O . LYS A 1 113 ? 6.554 28.545 -8.854 1.00 34.81 108 LYS L O 1
ATOM 875 N N . ARG A 1 114 ? 6.525 27.107 -10.655 1.00 37.99 109 ARG L N 1
ATOM 876 C CA . ARG A 1 114 ? 7.407 27.896 -11.521 1.00 41.86 109 ARG L CA 1
ATOM 877 C C . ARG A 1 114 ? 6.990 27.823 -12.981 1.00 37.28 109 ARG L C 1
ATOM 878 O O . ARG A 1 114 ? 6.509 26.797 -13.465 1.00 32.29 109 ARG L O 1
ATOM 886 N N . LEU A 1 115 ? 7.153 28.930 -13.679 1.00 36.18 110 LEU L N 1
ATOM 887 C CA . LEU A 1 115 ? 6.856 28.941 -15.104 1.00 42.96 110 LEU L CA 1
ATOM 888 C C . LEU A 1 115 ? 7.871 28.119 -15.923 1.00 39.14 110 LEU L C 1
ATOM 889 O O . LEU A 1 115 ? 9.041 28.140 -15.615 1.00 36.47 110 LEU L O 1
ATOM 894 N N . VAL A 1 116 ? 7.371 27.441 -16.966 1.00 42.48 111 VAL L N 1
ATOM 895 C CA . VAL A 1 116 ? 8.154 26.788 -18.046 1.00 34.64 111 VAL L CA 1
ATOM 896 C C . VAL A 1 116 ? 8.730 27.817 -19.052 1.00 43.64 111 VAL L C 1
ATOM 897 O O . VAL A 1 116 ? 7.964 28.418 -19.826 1.00 41.07 111 VAL L O 1
ATOM 901 N N . PRO A 1 117 ? 10.073 28.035 -19.061 1.00 41.51 112 PRO L N 1
ATOM 902 C CA . PRO A 1 117 ? 10.630 28.962 -20.088 1.00 41.82 112 PRO L CA 1
ATOM 903 C C . PRO A 1 117 ? 10.251 28.621 -21.549 1.00 41.65 112 PRO L C 1
ATOM 904 O O . PRO A 1 117 ? 10.036 29.539 -22.350 1.00 42.99 112 PRO L O 1
ATOM 909 N N . GLN B 2 1 ? 27.751 15.711 18.103 1.00 57.42 1 GLN H N 1
ATOM 910 C CA . GLN B 2 1 ? 27.306 15.287 19.448 1.00 50.92 1 GLN H CA 1
ATOM 911 C C . GLN B 2 1 ? 26.554 13.925 19.397 1.00 45.33 1 GLN H C 1
ATOM 912 O O . GLN B 2 1 ? 27.051 12.924 19.929 1.00 44.17 1 GLN H O 1
ATOM 918 N N . ILE B 2 2 ? 25.369 13.892 18.769 1.00 38.53 2 ILE H N 1
ATOM 919 C CA . ILE B 2 2 ? 24.488 12.687 18.780 1.00 33.95 2 ILE H CA 1
ATOM 920 C C . ILE B 2 2 ? 24.296 12.075 17.400 1.00 31.63 2 ILE H C 1
ATOM 921 O O . ILE B 2 2 ? 24.004 12.780 16.444 1.00 34.23 2 ILE H O 1
ATOM 926 N N . GLN B 2 3 ? 24.427 10.765 17.296 1.00 29.18 3 GLN H N 1
ATOM 927 C CA . GLN B 2 3 ? 24.289 10.101 15.983 1.00 32.77 3 GLN H CA 1
ATOM 928 C C . GLN B 2 3 ? 23.629 8.725 16.092 1.00 28.94 3 GLN H C 1
ATOM 929 O O . GLN B 2 3 ? 24.141 7.857 16.797 1.00 31.29 3 GLN H O 1
ATOM 935 N N . LEU B 2 4 ? 22.533 8.520 15.365 1.00 24.04 4 LEU H N 1
ATOM 936 C CA . LEU B 2 4 ? 21.984 7.193 15.164 1.00 23.82 4 LEU H CA 1
ATOM 937 C C . LEU B 2 4 ? 22.457 6.714 13.811 1.00 25.65 4 LEU H C 1
ATOM 938 O O . LEU B 2 4 ? 22.188 7.359 12.829 1.00 24.00 4 LEU H O 1
ATOM 943 N N . VAL B 2 5 ? 23.116 5.568 13.737 1.00 23.50 5 VAL H N 1
ATOM 944 C CA . VAL B 2 5 ? 23.600 5.074 12.448 1.00 25.76 5 VAL H CA 1
ATOM 945 C C . VAL B 2 5 ? 23.032 3.721 12.164 1.00 24.26 5 VAL H C 1
ATOM 946 O O . VAL B 2 5 ? 23.224 2.789 12.932 1.00 23.58 5 VAL H O 1
ATOM 950 N N . GLN B 2 6 ? 22.352 3.592 11.029 1.00 23.45 6 GLN H N 1
ATOM 951 C CA . GLN B 2 6 ? 21.740 2.309 10.662 1.00 22.01 6 GLN H CA 1
ATOM 952 C C . GLN B 2 6 ? 22.576 1.512 9.705 1.00 24.55 6 GLN H C 1
ATOM 953 O O . GLN B 2 6 ? 23.484 2.045 9.065 1.00 22.75 6 GLN H O 1
ATOM 959 N N . SER B 2 7 ? 22.284 0.220 9.654 1.00 24.81 7 SER H N 1
ATOM 960 C CA . SER B 2 7 ? 22.971 -0.701 8.745 1.00 24.58 7 SER H CA 1
ATOM 961 C C . SER B 2 7 ? 22.551 -0.412 7.298 1.00 26.72 7 SER H C 1
ATOM 962 O O . SER B 2 7 ?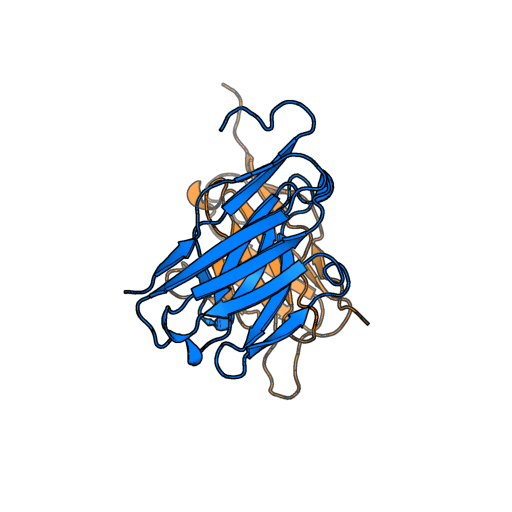 21.621 0.360 7.041 1.00 23.26 7 SER H O 1
ATOM 965 N N . GLY B 2 8 ? 23.306 -0.925 6.340 1.00 25.00 8 GLY H N 1
ATOM 966 C CA . GLY B 2 8 ? 23.138 -0.506 4.953 1.00 27.69 8 GLY H CA 1
ATOM 967 C C . GLY B 2 8 ? 21.965 -1.164 4.262 1.00 24.61 8 GLY H C 1
ATOM 968 O O . GLY B 2 8 ? 21.338 -2.040 4.824 1.00 25.52 8 GLY H O 1
ATOM 969 N N . PRO B 2 9 ? 21.697 -0.758 3.006 1.00 25.36 9 PRO H N 1
ATOM 970 C CA . PRO B 2 9 ? 20.520 -1.155 2.275 1.00 27.22 9 PRO H CA 1
ATOM 971 C C . PRO B 2 9 ? 20.476 -2.647 2.114 1.00 29.95 9 PRO H C 1
ATOM 972 O O . PRO B 2 9 ? 21.540 -3.303 2.173 1.00 32.56 9 PRO H O 1
ATOM 976 N N . GLU B 2 10 ? 19.255 -3.165 1.986 1.00 27.36 10 GLU H N 1
ATOM 977 C CA . GLU B 2 10 ? 19.023 -4.594 1.850 1.00 29.10 10 GLU H CA 1
ATOM 978 C C . GLU B 2 10 ? 18.136 -4.851 0.670 1.00 30.91 10 GLU H C 1
ATOM 979 O O . GLU B 2 10 ? 17.187 -4.097 0.368 1.00 30.97 10 GLU H O 1
ATOM 985 N N . LEU B 2 11 ? 18.466 -5.932 -0.024 1.00 30.04 11 LEU H N 1
ATOM 986 C CA . LEU B 2 11 ? 17.761 -6.319 -1.230 1.00 29.95 11 LEU H CA 1
ATOM 987 C C . LEU B 2 11 ? 17.507 -7.796 -1.043 1.00 31.43 11 LEU H C 1
ATOM 988 O O . LEU B 2 11 ? 18.434 -8.556 -0.685 1.00 30.34 11 LEU H O 1
ATOM 993 N N . LYS B 2 12 ? 16.241 -8.177 -1.125 1.00 30.16 12 LYS H N 1
ATOM 994 C CA . LYS B 2 12 ? 15.834 -9.476 -0.639 1.00 31.03 12 LYS H CA 1
ATOM 995 C C . LYS B 2 12 ? 14.815 -10.087 -1.549 1.00 23.88 12 LYS H C 1
ATOM 996 O O . LYS B 2 12 ? 14.014 -9.396 -2.206 1.00 28.65 12 LYS H O 1
ATOM 1002 N N . LYS B 2 13 ? 14.767 -11.400 -1.469 1.00 31.04 13 LYS H N 1
ATOM 1003 C CA . LYS B 2 13 ? 13.783 -12.166 -2.169 1.00 28.96 13 LYS H CA 1
ATOM 1004 C C . LYS B 2 13 ? 12.614 -12.415 -1.202 1.00 28.64 13 LYS H C 1
ATOM 1005 O O . LYS B 2 13 ? 12.823 -12.628 -0.018 1.00 23.96 13 LYS H O 1
ATOM 1011 N N . PRO B 2 14 ? 11.389 -12.428 -1.719 1.00 29.01 14 PRO H N 1
ATOM 1012 C CA . PRO B 2 14 ? 10.267 -12.850 -0.935 1.00 30.63 14 PRO H CA 1
ATOM 1013 C C . PRO B 2 14 ? 10.551 -14.059 -0.048 1.00 36.64 14 PRO H C 1
ATOM 1014 O O . PRO B 2 14 ? 11.234 -14.998 -0.444 1.00 35.12 14 PRO H O 1
ATOM 1018 N N . GLY B 2 15 ? 10.074 -14.006 1.186 1.00 34.37 15 GLY H N 1
ATOM 1019 C CA . GLY B 2 15 ? 10.174 -15.144 2.101 1.00 29.31 15 GLY H CA 1
ATOM 1020 C C . GLY B 2 15 ? 11.439 -15.176 2.910 1.00 30.54 15 GLY H C 1
ATOM 1021 O O . GLY B 2 15 ? 11.554 -15.994 3.821 1.00 34.02 15 GLY H O 1
ATOM 1022 N N . GLU B 2 16 ? 12.401 -14.293 2.610 1.00 29.14 16 GLU H N 1
ATOM 1023 C CA . GLU B 2 16 ? 13.630 -14.280 3.363 1.00 26.42 16 GLU H CA 1
ATOM 1024 C C . GLU B 2 16 ? 13.392 -13.483 4.633 1.00 26.16 16 GLU H C 1
ATOM 1025 O O . GLU B 2 16 ? 12.329 -12.937 4.809 1.00 31.03 16 GLU H O 1
ATOM 1031 N N . THR B 2 17 ? 14.395 -13.432 5.465 1.00 27.73 17 THR H N 1
ATOM 1032 C CA . THR B 2 17 ? 14.389 -12.682 6.697 1.00 33.86 17 THR H CA 1
ATOM 1033 C C . THR B 2 17 ? 15.483 -11.599 6.608 1.00 30.66 17 THR H C 1
ATOM 1034 O O . THR B 2 17 ? 16.545 -11.827 6.029 1.00 27.78 17 THR H O 1
ATOM 1038 N N . VAL B 2 18 ? 15.202 -10.404 7.117 1.00 23.19 18 VAL H N 1
ATOM 1039 C CA . VAL B 2 18 ? 16.231 -9.379 7.289 1.00 24.33 18 VAL H CA 1
ATOM 1040 C C . VAL B 2 18 ? 16.293 -8.853 8.728 1.00 27.91 18 VAL H C 1
ATOM 1041 O O . VAL B 2 18 ? 15.301 -8.842 9.441 1.00 27.25 18 VAL H O 1
ATOM 1045 N N . LYS B 2 19 ? 17.470 -8.446 9.157 1.00 24.21 19 LYS H N 1
ATOM 1046 C CA . LYS B 2 19 ? 17.626 -7.811 10.443 1.00 28.60 19 LYS H CA 1
ATOM 1047 C C . LYS B 2 19 ? 18.444 -6.515 10.293 1.00 29.76 19 LYS H C 1
ATOM 1048 O O . LYS B 2 19 ? 19.583 -6.514 9.841 1.00 29.57 19 LYS H O 1
ATOM 1054 N N . ILE B 2 20 ? 17.818 -5.404 10.662 1.00 24.79 20 ILE H N 1
ATOM 1055 C CA . ILE B 2 20 ? 18.379 -4.072 10.483 1.00 23.17 20 ILE H CA 1
ATOM 1056 C C . ILE B 2 20 ? 18.852 -3.585 11.844 1.00 22.10 20 ILE H C 1
ATOM 1057 O O . ILE B 2 20 ? 18.154 -3.748 12.847 1.00 24.75 20 ILE H O 1
ATOM 1062 N N . SER B 2 21 ? 20.012 -2.957 11.900 1.00 22.98 21 SER H N 1
ATOM 1063 C CA . SER B 2 21 ? 20.461 -2.350 13.159 1.00 22.26 21 SER H CA 1
ATOM 1064 C C . SER B 2 21 ? 20.449 -0.826 13.137 1.00 25.61 21 SER H C 1
ATOM 1065 O O . SER B 2 21 ? 20.533 -0.179 12.074 1.00 22.25 21 SER H O 1
ATOM 1068 N N . CYS B 2 22 ? 20.443 -0.293 14.353 1.00 20.70 22 CYS H N 1
ATOM 1069 C CA . CYS B 2 22 ? 20.421 1.080 14.628 1.00 24.68 22 CYS H CA 1
ATOM 1070 C C . CYS B 2 22 ? 21.297 1.270 15.858 1.00 28.19 22 CYS H C 1
ATOM 1071 O O . CYS B 2 22 ? 20.886 0.907 16.987 1.00 28.06 22 CYS H O 1
ATOM 1074 N N . LYS B 2 23 ? 22.491 1.817 15.649 1.00 25.88 23 LYS H N 1
ATOM 1075 C CA . LYS B 2 23 ? 23.414 2.057 16.740 1.00 29.65 23 LYS H CA 1
ATOM 1076 C C . LYS B 2 23 ? 23.393 3.519 17.138 1.00 28.39 23 LYS H C 1
ATOM 1077 O O . LYS B 2 23 ? 23.522 4.420 16.300 1.00 27.03 23 LYS H O 1
ATOM 1083 N N . ALA B 2 24 ? 23.188 3.744 18.431 1.00 24.58 24 ALA H N 1
ATOM 1084 C CA . ALA B 2 24 ? 23.025 5.078 19.002 1.00 24.82 24 ALA H CA 1
ATOM 1085 C C . ALA B 2 24 ? 24.316 5.547 19.635 1.00 27.90 24 ALA H C 1
ATOM 1086 O O . ALA B 2 24 ? 25.025 4.752 20.249 1.00 31.92 24 ALA H O 1
ATOM 1088 N N . SER B 2 25 ? 24.608 6.828 19.513 1.00 28.39 25 SER H N 1
ATOM 1089 C CA . SER B 2 25 ? 25.839 7.359 20.098 1.00 30.77 25 SER H CA 1
ATOM 1090 C C . SER B 2 25 ? 25.657 8.769 20.525 1.00 28.61 25 SER H C 1
ATOM 1091 O O . SER B 2 25 ? 24.798 9.472 20.021 1.00 30.50 25 SER H O 1
ATOM 1094 N N . GLY B 2 26 ? 26.410 9.138 21.560 1.00 29.51 26 GLY H N 1
ATOM 1095 C CA . GLY B 2 26 ? 26.460 10.499 22.120 1.00 30.41 26 GLY H CA 1
ATOM 1096 C C . GLY B 2 26 ? 25.455 10.865 23.201 1.00 31.42 26 GLY H C 1
ATOM 1097 O O . GLY B 2 26 ? 25.326 12.033 23.548 1.00 36.76 26 GLY H O 1
ATOM 1098 N N . TYR B 2 27 ? 24.676 9.896 23.679 1.00 29.92 27 TYR H N 1
ATOM 1099 C CA . TYR B 2 27 ? 23.804 10.084 24.815 1.00 27.53 27 TYR H CA 1
ATOM 1100 C C . TYR B 2 27 ? 23.705 8.758 25.507 1.00 29.62 27 TYR H C 1
ATOM 1101 O O . TYR B 2 27 ? 24.189 7.751 24.981 1.00 28.73 27 TYR H O 1
ATOM 1110 N N . THR B 2 28 ? 23.084 8.738 26.688 1.00 32.30 28 THR H N 1
ATOM 1111 C CA . THR B 2 28 ? 22.914 7.488 27.444 1.00 33.81 28 THR H CA 1
ATOM 1112 C C . THR B 2 28 ? 21.762 6.676 26.841 1.00 29.54 28 THR H C 1
ATOM 1113 O O . THR B 2 28 ? 20.613 7.086 26.942 1.00 31.02 28 THR H O 1
ATOM 1117 N N . PHE B 2 29 ? 22.095 5.549 26.214 1.00 29.46 29 PHE H N 1
ATOM 1118 C CA . PHE B 2 29 ? 21.154 4.795 25.390 1.00 29.18 29 PHE H CA 1
ATOM 1119 C C . PHE B 2 29 ? 19.862 4.424 26.113 1.00 29.49 29 PHE H C 1
ATOM 1120 O O . PHE B 2 29 ? 18.787 4.493 25.536 1.00 25.16 29 PHE H O 1
ATOM 1128 N N . THR B 2 30 ? 19.963 4.068 27.397 1.00 27.33 30 THR H N 1
ATOM 1129 C CA . THR B 2 30 ? 18.825 3.508 28.140 1.00 24.81 30 THR H CA 1
ATOM 1130 C C . THR B 2 30 ? 17.920 4.592 28.675 1.00 30.92 30 THR H C 1
ATOM 1131 O O . THR B 2 30 ? 16.834 4.310 29.130 1.00 36.97 30 THR H O 1
ATOM 1135 N N . ASN B 2 31 ? 18.344 5.842 28.580 1.00 32.91 31 ASN H N 1
ATOM 1136 C CA . ASN B 2 31 ? 17.505 6.972 29.013 1.00 32.51 31 ASN H CA 1
ATOM 1137 C C . ASN B 2 31 ? 16.331 7.299 28.110 1.00 30.07 31 ASN H C 1
ATOM 1138 O O . ASN B 2 31 ? 15.433 8.012 28.520 1.00 33.81 31 ASN H O 1
ATOM 1143 N N . TYR B 2 32 ? 16.374 6.841 26.855 1.00 26.20 32 TYR H N 1
ATOM 1144 C CA . TYR B 2 32 ? 15.375 7.231 25.874 1.00 25.70 32 TYR H CA 1
ATOM 1145 C C . TYR B 2 32 ? 14.984 6.023 25.000 1.00 23.35 32 TYR H C 1
ATOM 1146 O O . TYR B 2 32 ? 15.841 5.222 24.587 1.00 24.42 32 TYR H O 1
ATOM 1155 N N . GLY B 2 33 ? 13.715 5.935 24.670 1.00 27.58 33 GLY H N 1
ATOM 1156 C CA . GLY B 2 33 ? 13.221 4.836 23.821 1.00 25.32 33 GLY H CA 1
ATOM 1157 C C . GLY B 2 33 ? 13.729 4.881 22.392 1.00 23.13 33 GLY H C 1
ATOM 1158 O O . GLY B 2 33 ? 14.378 5.836 21.969 1.00 22.62 33 GLY H O 1
ATOM 1159 N N . MET B 2 34 ? 13.443 3.828 21.645 1.00 19.23 34 MET H N 1
ATOM 1160 C CA . MET B 2 34 ? 13.672 3.829 20.239 1.00 19.14 34 MET H CA 1
ATOM 1161 C C . MET B 2 34 ? 12.423 3.431 19.497 1.00 23.87 34 MET H C 1
ATOM 1162 O O . MET B 2 34 ? 11.811 2.398 19.757 1.00 23.29 34 MET H O 1
ATOM 1167 N N . THR B 2 35 ? 12.077 4.269 18.536 1.00 19.44 35 THR H N 1
ATOM 1168 C CA . THR B 2 35 ? 10.911 4.114 17.687 1.00 22.04 35 THR H CA 1
ATOM 1169 C C . THR B 2 35 ? 11.354 3.625 16.316 1.00 20.53 35 THR H C 1
ATOM 1170 O O . THR B 2 35 ? 12.451 3.938 15.861 1.00 15.81 35 THR H O 1
ATOM 1174 N N . TRP B 2 36 ? 10.484 2.883 15.676 1.00 18.17 36 TRP H N 1
ATOM 1175 C CA . TRP B 2 36 ? 10.694 2.408 14.308 1.00 18.70 36 TRP H CA 1
ATOM 1176 C C . TRP B 2 36 ? 9.595 2.981 13.424 1.00 17.27 36 TRP H C 1
ATOM 1177 O O . TRP B 2 36 ? 8.408 2.892 13.737 1.00 17.58 36 TRP H O 1
ATOM 1188 N N . VAL B 2 37 ? 10.036 3.544 12.295 1.00 17.09 37 VAL H N 1
ATOM 1189 C CA . VAL B 2 37 ? 9.144 4.154 11.337 1.00 17.67 37 VAL H CA 1
ATOM 1190 C C . VAL B 2 37 ? 9.360 3.572 9.944 1.00 19.15 37 VAL H C 1
ATOM 1191 O O . VAL B 2 37 ? 10.516 3.396 9.494 1.00 18.47 37 VAL H O 1
ATOM 1195 N N . LYS B 2 38 ? 8.254 3.245 9.277 1.00 16.95 38 LYS H N 1
ATOM 1196 C CA . LYS B 2 38 ? 8.285 2.726 7.922 1.00 18.83 38 LYS H CA 1
ATOM 1197 C C . LYS B 2 38 ? 7.861 3.822 6.956 1.00 19.83 38 LYS H C 1
ATOM 1198 O O . LYS B 2 38 ? 6.731 4.355 7.062 1.00 21.11 38 LYS H O 1
ATOM 1204 N N . GLN B 2 39 ? 8.757 4.150 6.034 1.00 21.56 39 GLN H N 1
ATOM 1205 C CA . GLN B 2 39 ? 8.459 5.088 4.943 1.00 22.78 39 GLN H CA 1
ATOM 1206 C C . GLN B 2 39 ? 8.275 4.337 3.610 1.00 26.56 39 GLN H C 1
ATOM 1207 O O . GLN B 2 39 ? 9.248 3.789 3.029 1.00 21.58 39 GLN H O 1
ATOM 1213 N N . ALA B 2 40 ? 7.039 4.333 3.129 1.00 34.01 40 ALA H N 1
ATOM 1214 C CA . ALA B 2 40 ? 6.703 3.686 1.850 1.00 44.92 40 ALA H CA 1
ATOM 1215 C C . ALA B 2 40 ? 7.086 4.511 0.616 1.00 45.58 40 ALA H C 1
ATOM 1216 O O . ALA B 2 40 ? 7.656 5.616 0.726 1.00 41.71 40 ALA H O 1
ATOM 1218 N N . PRO B 2 41 ? 6.925 3.886 -0.558 1.00 37.92 41 PRO H N 1
ATOM 1219 C CA . PRO B 2 41 ? 6.439 4.543 -1.774 1.00 43.75 41 PRO H CA 1
ATOM 1220 C C . PRO B 2 41 ? 4.892 4.523 -1.763 1.00 38.99 41 PRO H C 1
ATOM 1221 O O . PRO B 2 41 ? 4.296 3.456 -1.555 1.00 43.44 41 PRO H O 1
ATOM 1225 N N . ARG B 2 42 ? 4.254 5.698 -1.846 1.00 45.32 42 ARG H N 1
ATOM 1226 C CA . ARG B 2 42 ? 2.770 5.826 -1.875 1.00 49.44 42 ARG H CA 1
ATOM 1227 C C . ARG B 2 42 ? 2.011 5.524 -0.556 1.00 55.95 42 ARG H C 1
ATOM 1228 O O . ARG B 2 42 ? 0.788 5.358 -0.572 1.00 66.82 42 ARG H O 1
ATOM 1230 N N . LYS B 2 43 ? 2.719 5.437 0.570 1.00 50.93 43 LYS H N 1
ATOM 1231 C CA . LYS B 2 43 ? 2.083 5.276 1.897 1.00 53.49 43 LYS H CA 1
ATOM 1232 C C . LYS B 2 43 ? 2.842 6.041 3.025 1.00 49.27 43 LYS H C 1
ATOM 1233 O O . LYS B 2 43 ? 2.845 5.579 4.199 1.00 44.13 43 LYS H O 1
ATOM 1237 N N . GLY B 2 44 ? 3.491 7.165 2.649 1.00 37.21 44 GLY H N 1
ATOM 1238 C CA 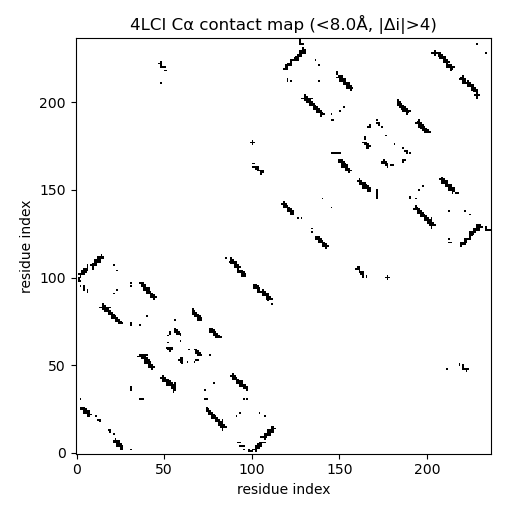. GLY B 2 44 ? 3.990 8.208 3.583 1.00 25.34 44 GLY H CA 1
ATOM 1239 C C . GLY B 2 44 ? 4.808 7.616 4.729 1.00 23.74 44 GLY H C 1
ATOM 1240 O O . GLY B 2 44 ? 5.701 6.849 4.502 1.00 24.02 44 GLY H O 1
ATOM 1241 N N . LEU B 2 45 ? 4.524 8.023 5.967 1.00 22.65 45 LEU H N 1
ATOM 1242 C CA . LEU B 2 45 ? 5.200 7.494 7.142 1.00 19.46 45 LEU H CA 1
ATOM 1243 C C . LEU B 2 45 ? 4.235 6.690 8.024 1.00 17.45 45 LEU H C 1
ATOM 1244 O O . LEU B 2 45 ? 3.108 7.089 8.236 1.00 20.97 45 LEU H O 1
ATOM 1249 N N . LYS B 2 46 ? 4.692 5.530 8.475 1.00 19.69 46 LYS H N 1
ATOM 1250 C CA . LYS B 2 46 ? 3.929 4.674 9.407 1.00 21.63 46 LYS H CA 1
ATOM 1251 C C . LYS B 2 46 ? 4.732 4.389 10.683 1.00 17.36 46 LYS H C 1
ATOM 1252 O O . LYS B 2 46 ? 5.850 3.918 10.626 1.00 17.50 46 LYS H O 1
ATOM 1254 N N . TRP B 2 47 ? 4.108 4.633 11.826 1.00 16.57 47 TRP H N 1
ATOM 1255 C CA . TRP B 2 47 ? 4.679 4.286 13.099 1.00 20.57 47 TRP H CA 1
ATOM 1256 C C . TRP B 2 47 ? 4.481 2.789 13.366 1.00 17.97 47 TRP H C 1
ATOM 1257 O O . TRP B 2 47 ? 3.348 2.293 13.432 1.00 18.60 47 TRP H O 1
ATOM 1268 N N . MET B 2 48 ? 5.599 2.088 13.449 1.00 17.37 48 MET H N 1
ATOM 1269 C CA . MET B 2 48 ? 5.641 0.627 13.643 1.00 17.52 48 MET H CA 1
ATOM 1270 C C . MET B 2 48 ? 5.557 0.210 15.105 1.00 18.62 48 MET H C 1
ATOM 1271 O O . MET B 2 48 ? 5.041 -0.896 15.458 1.00 20.18 48 MET H O 1
ATOM 1276 N N . GLY B 2 49 ? 6.036 1.088 15.960 1.00 19.33 49 GLY H N 1
ATOM 1277 C CA . GLY B 2 49 ? 6.107 0.820 17.390 1.00 19.76 49 GLY H CA 1
ATOM 1278 C C . GLY B 2 49 ? 7.341 1.402 17.993 1.00 19.26 49 GLY H C 1
ATOM 1279 O O . GLY B 2 49 ? 8.087 2.098 17.312 1.00 18.67 49 GLY H O 1
ATOM 1280 N N . TRP B 2 50 ? 7.574 1.127 19.289 1.00 15.42 50 TRP H N 1
ATOM 1281 C CA . TRP B 2 50 ? 8.764 1.537 19.939 1.00 17.46 50 TRP H CA 1
ATOM 1282 C C . TRP B 2 50 ? 9.184 0.508 21.015 1.00 19.35 50 TRP H C 1
ATOM 1283 O O . TRP B 2 50 ? 8.410 -0.389 21.375 1.00 19.94 50 TRP H O 1
ATOM 1294 N N . ILE B 2 51 ? 10.407 0.612 21.452 1.00 19.31 51 ILE H N 1
ATOM 1295 C CA . ILE B 2 51 ? 10.966 -0.298 22.484 1.00 21.38 51 ILE H CA 1
ATOM 1296 C C . ILE B 2 51 ? 11.619 0.540 23.580 1.00 23.98 51 ILE H C 1
ATOM 1297 O O . ILE B 2 51 ? 12.326 1.517 23.296 1.00 21.80 51 ILE H O 1
ATOM 1302 N N . ASN B 2 52 ? 11.337 0.173 24.839 1.00 19.72 52 ASN H N 1
ATOM 1303 C CA . ASN B 2 52 ? 11.922 0.799 25.975 1.00 20.53 52 ASN H CA 1
ATOM 1304 C C . ASN B 2 52 ? 13.291 0.205 26.086 1.00 21.15 52 ASN H C 1
ATOM 1305 O O . ASN B 2 52 ? 13.438 -1.033 26.259 1.00 25.58 52 ASN H O 1
ATOM 1310 N N . THR B 2 53 A 14.306 1.052 25.950 1.00 19.94 52 THR H N 1
ATOM 1311 C CA . THR B 2 53 A 15.656 0.600 25.925 1.00 19.25 52 THR H CA 1
ATOM 1312 C C . THR B 2 53 A 16.183 0.316 27.334 1.00 24.85 52 THR H C 1
ATOM 1313 O O . THR B 2 53 A 17.283 -0.228 27.474 1.00 28.39 52 THR H O 1
ATOM 1317 N N . TYR B 2 54 B 15.445 0.752 28.347 1.00 26.42 52 TYR H N 1
ATOM 1318 C CA . TYR B 2 54 B 15.816 0.473 29.742 1.00 28.69 52 TYR H CA 1
ATOM 1319 C C . TYR B 2 54 B 15.239 -0.867 30.201 1.00 26.98 52 TYR H C 1
ATOM 1320 O O . TYR B 2 54 B 15.963 -1.687 30.716 1.00 28.88 52 TYR H O 1
ATOM 1329 N N . THR B 2 55 C 13.951 -1.098 29.941 1.00 30.18 52 THR H N 1
ATOM 1330 C CA . THR B 2 55 C 13.279 -2.342 30.312 1.00 25.91 52 THR H CA 1
ATOM 1331 C C . THR B 2 55 C 13.270 -3.426 29.231 1.00 30.06 52 THR H C 1
ATOM 1332 O O . THR B 2 55 C 12.951 -4.559 29.507 1.00 24.93 52 THR H O 1
ATOM 1336 N N . GLY B 2 56 ? 13.545 -3.066 27.987 1.00 26.12 53 GLY H N 1
ATOM 1337 C CA . GLY B 2 56 ? 13.378 -3.995 26.882 1.00 24.20 53 GLY H CA 1
ATOM 1338 C C . GLY B 2 56 ? 11.970 -4.262 26.400 1.00 22.78 53 GLY H C 1
ATOM 1339 O O . GLY B 2 56 ? 11.780 -5.024 25.467 1.00 26.56 53 GLY H O 1
ATOM 1340 N N . ARG B 2 57 ? 10.977 -3.635 26.986 1.00 20.42 54 ARG H N 1
ATOM 1341 C CA . ARG B 2 57 ? 9.621 -3.908 26.632 1.00 23.40 54 ARG H CA 1
ATOM 1342 C C . ARG B 2 57 ? 9.228 -3.147 25.322 1.00 32.62 54 ARG H C 1
ATOM 1343 O O . ARG B 2 57 ? 9.449 -1.937 25.234 1.00 26.97 54 ARG H O 1
ATOM 1351 N N . PRO B 2 58 ? 8.681 -3.874 24.324 1.00 27.45 55 PRO H N 1
ATOM 1352 C CA . PRO B 2 58 ? 8.248 -3.312 23.043 1.00 26.10 55 PRO H CA 1
ATOM 1353 C C . PRO B 2 58 ? 6.755 -3.048 22.997 1.00 31.29 55 PRO H C 1
ATOM 1354 O O . PRO B 2 58 ? 5.975 -3.715 23.677 1.00 32.23 55 PRO H O 1
ATOM 1358 N N . THR B 2 59 ? 6.352 -2.072 22.201 1.00 24.32 56 THR H N 1
ATOM 1359 C CA . THR B 2 59 ? 4.983 -1.788 21.998 1.00 22.53 56 THR H CA 1
ATOM 1360 C C . THR B 2 59 ? 4.861 -1.732 20.487 1.00 23.56 56 THR H C 1
ATOM 1361 O O . THR B 2 59 ? 5.607 -0.981 19.851 1.00 21.76 56 THR H O 1
ATOM 1365 N N . TYR B 2 60 ? 3.939 -2.504 19.913 1.00 22.90 57 TYR H N 1
ATOM 1366 C CA . TYR B 2 60 ? 3.804 -2.614 18.456 1.00 20.81 57 TYR H CA 1
ATOM 1367 C C . TYR B 2 60 ? 2.486 -2.067 18.033 1.00 23.74 57 TYR H C 1
ATOM 1368 O O . TYR B 2 60 ? 1.508 -2.299 18.704 1.00 23.75 57 TYR H O 1
ATOM 1377 N N . ALA B 2 61 ? 2.447 -1.348 16.907 1.00 19.59 58 ALA H N 1
ATOM 1378 C CA . ALA B 2 61 ? 1.204 -1.094 16.193 1.00 21.22 58 ALA H CA 1
ATOM 1379 C C . ALA B 2 61 ? 0.618 -2.445 15.712 1.00 23.93 58 ALA H C 1
ATOM 1380 O O . ALA B 2 61 ? 1.365 -3.323 15.325 1.00 23.26 58 ALA H O 1
ATOM 1382 N N . ASP B 2 62 ? -0.710 -2.554 15.702 1.00 26.44 59 ASP H N 1
ATOM 1383 C CA A ASP B 2 62 ? -1.393 -3.797 15.318 0.50 28.66 59 ASP H CA 1
ATOM 1384 C CA B ASP B 2 62 ? -1.435 -3.763 15.259 0.50 28.41 59 ASP H CA 1
ATOM 1385 C C . ASP B 2 62 ? -0.958 -4.284 13.919 1.00 29.60 59 ASP H C 1
ATOM 1386 O O . ASP B 2 62 ? -0.784 -5.517 13.706 1.00 26.99 59 ASP H O 1
ATOM 1395 N N . ASP B 2 63 ? -0.767 -3.358 12.972 1.00 26.45 60 ASP H N 1
ATOM 1396 C CA . ASP B 2 63 ? -0.439 -3.762 11.626 1.00 24.48 60 ASP H CA 1
ATOM 1397 C C . ASP B 2 63 ? 0.924 -4.462 11.532 1.00 26.37 60 ASP H C 1
ATOM 1398 O O . ASP B 2 63 ? 1.171 -5.179 10.578 1.00 26.49 60 ASP H O 1
ATOM 1403 N N . PHE B 2 64 ? 1.792 -4.252 12.526 1.00 21.91 61 PHE H N 1
ATOM 1404 C CA . PHE B 2 64 ? 3.134 -4.840 12.553 1.00 19.15 61 PHE H CA 1
ATOM 1405 C C . PHE B 2 64 ? 3.294 -6.008 13.510 1.00 22.14 61 PHE H C 1
ATOM 1406 O O . PHE B 2 64 ? 4.394 -6.398 13.845 1.00 28.00 61 PHE H O 1
ATOM 1414 N N . LYS B 2 65 ? 2.189 -6.575 13.957 1.00 22.76 62 LYS H N 1
ATOM 1415 C CA . LYS B 2 65 ? 2.268 -7.705 14.854 1.00 24.33 62 LYS H CA 1
ATOM 1416 C C . LYS B 2 65 ? 2.289 -8.970 13.972 1.00 22.03 62 LYS H C 1
ATOM 1417 O O . LYS B 2 65 ? 1.434 -9.102 13.137 1.00 28.88 62 LYS H O 1
ATOM 1423 N N . GLY B 2 66 ? 3.272 -9.827 14.200 1.00 29.86 63 GLY H N 1
ATOM 1424 C CA . GLY B 2 66 ? 3.440 -11.094 13.468 1.00 31.41 63 GLY H CA 1
ATOM 1425 C C . GLY B 2 66 ? 4.862 -11.313 13.002 1.00 29.24 63 GLY H C 1
ATOM 1426 O O . GLY B 2 66 ? 5.635 -12.071 13.591 1.00 29.17 63 GLY H O 1
ATOM 1427 N N . ARG B 2 67 ? 5.208 -10.631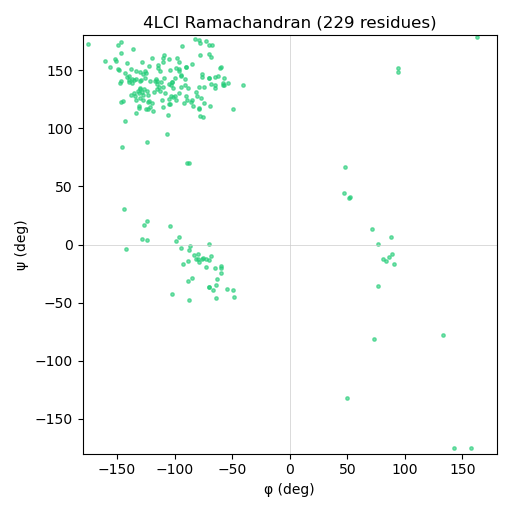 11.925 1.00 33.20 64 ARG H N 1
ATOM 1428 C CA . ARG B 2 67 ? 6.495 -10.853 11.246 1.00 30.10 64 ARG H CA 1
ATOM 1429 C C . ARG B 2 67 ? 7.607 -9.913 11.690 1.00 27.88 64 ARG H C 1
ATOM 1430 O O . ARG B 2 67 ? 8.745 -10.070 11.272 1.00 24.73 64 ARG H O 1
ATOM 1438 N N . PHE B 2 68 ? 7.292 -8.968 12.572 1.00 25.57 65 PHE H N 1
ATOM 1439 C CA . PHE B 2 68 ? 8.223 -7.906 12.943 1.00 25.51 65 PHE H CA 1
ATOM 1440 C C . PHE B 2 68 ? 8.690 -8.100 14.374 1.00 26.07 65 PHE H C 1
ATOM 1441 O O . PHE B 2 68 ? 7.894 -8.398 15.242 1.00 28.18 65 PHE H O 1
ATOM 1449 N N . ALA B 2 69 ? 9.988 -7.957 14.630 1.00 23.52 66 ALA H N 1
ATOM 1450 C CA . ALA B 2 69 ? 10.486 -8.044 16.001 1.00 24.07 66 ALA H CA 1
ATOM 1451 C C . ALA B 2 69 ? 11.472 -6.961 16.378 1.00 23.81 66 ALA H C 1
ATOM 1452 O O . ALA B 2 69 ? 12.491 -6.777 15.704 1.00 27.65 66 ALA H O 1
ATOM 1454 N N . PHE B 2 70 ? 11.206 -6.271 17.490 1.00 22.09 67 PHE H N 1
ATOM 1455 C CA . PHE B 2 70 ? 12.138 -5.291 18.022 1.00 18.19 67 PHE H CA 1
ATOM 1456 C C . PHE B 2 70 ? 13.031 -5.937 19.087 1.00 23.46 67 PHE H C 1
ATOM 1457 O O . PHE B 2 70 ? 12.538 -6.620 19.934 1.00 22.07 67 PHE H O 1
ATOM 1465 N N . SER B 2 71 ? 14.322 -5.677 19.060 1.00 24.37 68 SER H N 1
ATOM 1466 C CA . SER B 2 71 ? 15.220 -6.202 20.048 1.00 27.37 68 SER H CA 1
ATOM 1467 C C . SER B 2 71 ? 16.356 -5.248 20.343 1.00 27.69 68 SER H C 1
ATOM 1468 O O . SER B 2 71 ? 16.534 -4.213 19.682 1.00 26.34 68 SER H O 1
ATOM 1471 N N . LEU B 2 72 ? 17.163 -5.611 21.327 1.00 23.95 69 LEU H N 1
ATOM 1472 C CA . LEU B 2 72 ? 18.243 -4.765 21.763 1.00 24.10 69 LEU H CA 1
ATOM 1473 C C . LEU B 2 72 ? 19.490 -5.563 22.019 1.00 30.96 69 LEU H C 1
ATOM 1474 O O . LEU B 2 72 ? 19.421 -6.727 22.439 1.00 26.36 69 LEU H O 1
ATOM 1479 N N . GLU B 2 73 ? 20.626 -4.911 21.829 1.00 26.97 70 GLU H N 1
ATOM 1480 C CA . GLU B 2 73 ? 21.875 -5.308 22.501 1.00 34.44 70 GLU H CA 1
ATOM 1481 C C . GLU B 2 73 ? 22.350 -4.072 23.244 1.00 31.30 70 GLU H C 1
ATOM 1482 O O . GLU B 2 73 ? 23.109 -3.232 22.707 1.00 36.45 70 GLU H O 1
ATOM 1488 N N . THR B 2 74 ? 21.872 -3.922 24.478 1.00 32.00 71 THR H N 1
ATOM 1489 C CA . THR B 2 74 ? 22.019 -2.638 25.177 1.00 30.63 71 THR H CA 1
ATOM 1490 C C . THR B 2 74 ? 23.483 -2.278 25.451 1.00 36.58 71 THR H C 1
ATOM 1491 O O . THR B 2 74 ? 23.857 -1.100 25.338 1.00 35.07 71 THR H O 1
ATOM 1495 N N . SER B 2 75 ? 24.330 -3.279 25.735 1.00 35.68 72 SER H N 1
ATOM 1496 C CA . SER B 2 75 ? 25.788 -3.037 25.873 1.00 37.41 72 SER H CA 1
ATOM 1497 C C . SER B 2 75 ? 26.446 -2.463 24.620 1.00 38.28 72 SER H C 1
ATOM 1498 O O . SER B 2 75 ? 27.497 -1.852 24.706 1.00 39.76 72 SER H O 1
ATOM 1501 N N . ALA B 2 76 ? 25.850 -2.709 23.455 1.00 42.62 73 ALA H N 1
ATOM 1502 C CA . ALA B 2 76 ? 26.317 -2.131 22.205 1.00 33.61 73 ALA H CA 1
ATOM 1503 C C . ALA B 2 76 ? 25.559 -0.864 21.793 1.00 32.21 73 ALA H C 1
ATOM 1504 O O . ALA B 2 76 ? 25.850 -0.337 20.740 1.00 35.01 73 ALA H O 1
ATOM 1506 N N . SER B 2 77 ? 24.660 -0.343 22.641 1.00 29.60 74 SER H N 1
ATOM 1507 C CA . SER B 2 77 ? 23.764 0.805 22.287 1.00 29.52 74 SER H CA 1
ATOM 1508 C C . SER B 2 77 ? 23.124 0.621 20.949 1.00 27.12 74 SER H C 1
ATOM 1509 O O . SER B 2 77 ? 23.055 1.572 20.136 1.00 31.28 74 SER H O 1
ATOM 1512 N N . THR B 2 78 ? 22.637 -0.604 20.732 1.00 27.71 75 THR H N 1
ATOM 1513 C CA . THR B 2 78 ? 22.057 -1.002 19.452 1.00 25.07 75 THR H CA 1
ATOM 1514 C C . THR B 2 78 ? 20.632 -1.535 19.623 1.00 26.99 75 THR H C 1
ATOM 1515 O O . THR B 2 78 ? 20.353 -2.387 20.456 1.00 25.81 75 THR H O 1
ATOM 1519 N N . ALA B 2 79 ? 19.738 -1.030 18.771 1.00 23.47 76 ALA H N 1
ATOM 1520 C CA . ALA B 2 79 ? 18.425 -1.532 18.618 1.00 21.93 76 ALA H CA 1
ATOM 1521 C C . ALA B 2 79 ? 18.314 -2.240 17.259 1.00 22.34 76 ALA H C 1
ATOM 1522 O O . ALA B 2 79 ? 18.884 -1.812 16.268 1.00 23.53 76 ALA H O 1
ATOM 1524 N N . TYR B 2 80 ? 17.569 -3.319 17.203 1.00 22.48 77 TYR H N 1
ATOM 1525 C CA . TYR B 2 80 ? 17.407 -4.073 15.964 1.00 22.29 77 TYR H CA 1
ATOM 1526 C C . TYR B 2 80 ? 15.942 -4.237 15.598 1.00 22.31 77 TYR H C 1
ATOM 1527 O O . TYR B 2 80 ? 15.097 -4.351 16.469 1.00 20.86 77 TYR H O 1
ATOM 1536 N N . LEU B 2 81 ? 15.693 -4.267 14.285 1.00 20.26 78 LEU H N 1
ATOM 1537 C CA . LEU B 2 81 ? 14.408 -4.574 13.697 1.00 19.24 78 LEU H CA 1
ATOM 1538 C C . LEU B 2 81 ? 14.544 -5.778 12.785 1.00 23.03 78 LEU H C 1
ATOM 1539 O O . LEU B 2 81 ? 15.228 -5.699 11.777 1.00 21.44 78 LEU H O 1
ATOM 1544 N N . GLN B 2 82 ? 13.837 -6.862 13.090 1.00 21.24 79 GLN H N 1
ATOM 1545 C CA . GLN B 2 82 ? 13.864 -8.069 12.276 1.00 24.71 79 GLN H CA 1
ATOM 1546 C C . GLN B 2 82 ? 12.526 -8.284 11.626 1.00 20.38 79 GLN H C 1
ATOM 1547 O O . GLN B 2 82 ? 11.491 -8.045 12.237 1.00 21.21 79 GLN H O 1
ATOM 1553 N N . ILE B 2 83 ? 12.557 -8.547 10.321 1.00 20.41 80 ILE H N 1
ATOM 1554 C CA . ILE B 2 83 ? 11.362 -8.722 9.525 1.00 23.77 80 ILE H CA 1
ATOM 1555 C C . ILE B 2 83 ? 11.489 -10.097 8.904 1.00 27.70 80 ILE H C 1
ATOM 1556 O O . ILE B 2 83 ? 12.422 -10.354 8.121 1.00 25.37 80 ILE H O 1
ATOM 1561 N N . ASN B 2 84 ? 10.553 -10.961 9.275 1.00 26.12 81 ASN H N 1
ATOM 1562 C CA . ASN B 2 84 ? 10.521 -12.355 8.824 1.00 27.77 81 ASN H CA 1
ATOM 1563 C C . ASN B 2 84 ? 9.611 -12.531 7.643 1.00 27.39 81 ASN H C 1
ATOM 1564 O O . ASN B 2 84 ? 8.654 -11.774 7.436 1.00 23.23 81 ASN H O 1
ATOM 1569 N N . ASN B 2 85 ? 9.945 -13.528 6.818 1.00 28.13 82 ASN H N 1
ATOM 1570 C CA . ASN B 2 85 ? 9.103 -13.945 5.720 1.00 27.25 82 ASN H CA 1
ATOM 1571 C C . ASN B 2 85 ? 8.629 -12.766 4.914 1.00 26.05 82 ASN H C 1
ATOM 1572 O O . ASN B 2 85 ? 7.433 -12.502 4.784 1.00 28.90 82 ASN H O 1
ATOM 1577 N N . LEU B 2 86 ? 9.595 -12.132 4.260 1.00 31.46 83 LEU H N 1
ATOM 1578 C CA . LEU B 2 86 ? 9.397 -10.890 3.522 1.00 24.08 83 LEU H CA 1
ATOM 1579 C C . LEU B 2 86 ? 8.354 -10.983 2.421 1.00 30.56 83 LEU H C 1
ATOM 1580 O O . LEU B 2 86 ? 8.196 -12.031 1.756 1.00 27.57 83 LEU H O 1
ATOM 1585 N N . LYS B 2 87 ? 7.559 -9.910 2.348 1.00 26.19 84 LYS H N 1
ATOM 1586 C CA . LYS B 2 87 ? 6.509 -9.680 1.348 1.00 26.98 84 LYS H CA 1
ATOM 1587 C C . LYS B 2 87 ? 6.933 -8.472 0.484 1.00 29.20 84 LYS H C 1
ATOM 1588 O O . LYS B 2 87 ? 7.685 -7.614 0.953 1.00 27.32 84 LYS H O 1
ATOM 1594 N N . HIS B 2 88 ? 6.485 -8.408 -0.776 1.00 27.79 85 HIS H N 1
ATOM 1595 C CA . HIS B 2 88 ? 6.722 -7.207 -1.613 1.00 30.16 85 HIS H CA 1
ATOM 1596 C C . HIS B 2 88 ? 6.348 -5.919 -0.891 1.00 26.24 85 HIS H C 1
ATOM 1597 O O . HIS B 2 88 ? 6.986 -4.910 -1.054 1.00 29.50 85 HIS H O 1
ATOM 1604 N N . GLU B 2 89 ? 5.272 -5.957 -0.146 1.00 30.12 86 GLU H N 1
ATOM 1605 C CA . GLU B 2 89 ? 4.743 -4.753 0.525 1.00 31.69 86 GLU H CA 1
ATOM 1606 C C . GLU B 2 89 ? 5.654 -4.223 1.665 1.00 28.01 86 GLU H C 1
ATOM 1607 O O . GLU B 2 89 ? 5.436 -3.120 2.176 1.00 24.84 86 GLU H O 1
ATOM 1613 N N . ASP B 2 90 ? 6.668 -5.003 2.044 1.00 21.67 87 ASP H N 1
ATOM 1614 C CA . ASP B 2 90 ? 7.642 -4.603 3.034 1.00 24.61 87 ASP H CA 1
ATOM 1615 C C . ASP B 2 90 ? 8.730 -3.693 2.405 1.00 28.78 87 ASP H C 1
ATOM 1616 O O . ASP B 2 90 ? 9.556 -3.127 3.120 1.00 24.39 87 ASP H O 1
ATOM 1621 N N . THR B 2 91 ? 8.772 -3.630 1.072 1.00 26.32 88 THR H N 1
ATOM 1622 C CA . THR B 2 91 ? 9.620 -2.629 0.386 1.00 25.91 88 THR H CA 1
ATOM 1623 C C . THR B 2 91 ? 9.427 -1.207 0.921 1.00 23.15 88 THR H C 1
ATOM 1624 O O . THR B 2 91 ? 8.383 -0.623 0.764 1.00 22.90 88 THR H O 1
ATOM 1628 N N . ALA B 2 92 ? 10.478 -0.642 1.498 1.00 20.66 89 ALA H N 1
ATOM 1629 C CA . ALA B 2 92 ? 10.360 0.629 2.185 1.00 21.40 89 ALA H CA 1
ATOM 1630 C C . ALA B 2 92 ? 11.708 1.103 2.657 1.00 20.43 89 ALA H C 1
ATOM 1631 O O . ALA B 2 92 ? 12.657 0.351 2.630 1.00 22.42 89 ALA H O 1
ATOM 1633 N N . THR B 2 93 ? 11.776 2.343 3.167 1.00 19.21 90 THR H N 1
ATOM 1634 C CA . THR B 2 93 ? 12.925 2.760 3.963 1.00 18.88 90 THR H CA 1
ATOM 1635 C C . THR B 2 93 ? 12.473 2.785 5.430 1.00 17.81 90 THR H C 1
ATOM 1636 O O . THR B 2 93 ? 11.423 3.360 5.756 1.00 18.63 90 THR H O 1
ATOM 1640 N N . TYR B 2 94 ? 13.223 2.056 6.257 1.00 16.07 91 TYR H N 1
ATOM 1641 C CA . TYR B 2 94 ? 12.998 1.949 7.725 1.00 18.15 91 TYR H CA 1
ATOM 1642 C C . TYR B 2 94 ? 13.920 2.842 8.455 1.00 17.38 91 TYR H C 1
ATOM 1643 O O . TYR B 2 94 ? 15.110 2.845 8.180 1.00 19.37 91 TYR H O 1
ATOM 1652 N N . PHE B 2 95 ? 13.337 3.667 9.325 1.00 15.47 92 PHE H N 1
ATOM 1653 C CA . PHE B 2 95 ? 14.048 4.558 10.185 1.00 16.33 92 PHE H CA 1
ATOM 1654 C C . PHE B 2 95 ? 13.914 4.144 11.644 1.00 17.30 92 PHE H C 1
ATOM 1655 O O . PHE B 2 95 ? 12.825 3.848 12.099 1.00 19.87 92 PHE H O 1
ATOM 1663 N N . CYS B 2 96 ? 15.007 4.251 12.379 1.00 17.16 93 CYS H N 1
ATOM 1664 C CA . CYS B 2 96 ? 14.942 4.393 13.840 1.00 18.26 93 CYS H CA 1
ATOM 1665 C C . CYS B 2 96 ? 14.994 5.860 14.262 1.00 22.13 93 CYS H C 1
ATOM 1666 O O . CYS B 2 96 ? 15.612 6.702 13.560 1.00 19.96 93 CYS H O 1
ATOM 1669 N N . ALA B 2 97 ? 14.282 6.174 15.338 1.00 19.79 94 ALA H N 1
ATOM 1670 C CA . ALA B 2 9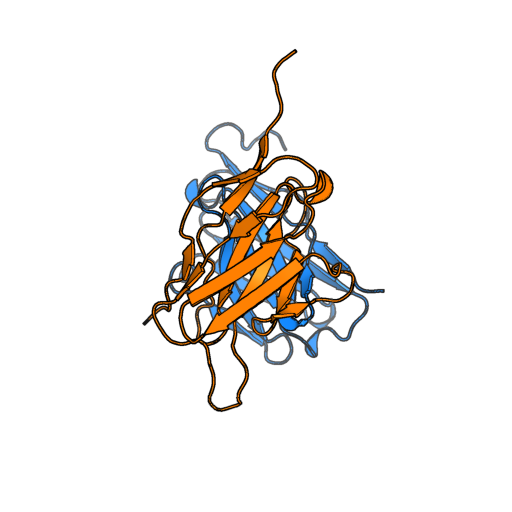7 ? 14.260 7.518 15.920 1.00 19.19 94 ALA H CA 1
ATOM 1671 C C . ALA B 2 97 ? 14.189 7.477 17.428 1.00 24.15 94 ALA H C 1
ATOM 1672 O O . ALA B 2 97 ? 13.523 6.652 17.978 1.00 22.18 94 ALA H O 1
ATOM 1674 N N . SER B 2 98 ? 14.787 8.454 18.101 1.00 26.11 95 SER H N 1
ATOM 1675 C CA . SER B 2 98 ? 14.465 8.649 19.503 1.00 27.13 95 SER H CA 1
ATOM 1676 C C . SER B 2 98 ? 13.618 9.918 19.426 1.00 35.20 95 SER H C 1
ATOM 1677 O O . SER B 2 98 ? 14.117 11.069 19.183 1.00 23.35 95 SER H O 1
ATOM 1680 N N . LEU B 2 99 ? 12.311 9.619 19.366 1.00 27.25 96 LEU H N 1
ATOM 1681 C CA . LEU B 2 99 ? 11.318 10.482 18.779 1.00 34.88 96 LEU H CA 1
ATOM 1682 C C . LEU B 2 99 ? 11.114 11.723 19.664 1.00 30.76 96 LEU H C 1
ATOM 1683 O O . LEU B 2 99 ? 11.018 12.841 19.202 1.00 29.47 96 LEU H O 1
ATOM 1688 N N . GLY B 2 100 ? 11.189 11.522 20.978 1.00 28.77 97 GLY H N 1
ATOM 1689 C CA . GLY B 2 100 ? 11.052 12.608 21.894 1.00 23.91 97 GLY H CA 1
ATOM 1690 C C . GLY B 2 100 ? 12.194 13.552 21.756 1.00 28.66 97 GLY H C 1
ATOM 1691 O O . GLY B 2 100 ? 12.017 14.758 21.869 1.00 35.87 97 GLY H O 1
ATOM 1692 N N . GLU B 2 101 ? 13.387 13.013 21.562 1.00 29.74 98 GLU H N 1
ATOM 1693 C CA . GLU B 2 101 ? 14.576 13.827 21.447 1.00 34.23 98 GLU H CA 1
ATOM 1694 C C . GLU B 2 101 ? 14.796 14.282 19.982 1.00 34.56 98 GLU H C 1
ATOM 1695 O O . GLU B 2 101 ? 15.659 15.103 19.711 1.00 38.29 98 GLU H O 1
ATOM 1701 N N . ASP B 2 102 ? 13.951 13.802 19.068 1.00 33.10 99 ASP H N 1
ATOM 1702 C CA . ASP B 2 102 ? 14.127 13.965 17.614 1.00 28.63 99 ASP H CA 1
ATOM 1703 C C . ASP B 2 102 ? 15.480 13.559 17.044 1.00 27.25 99 ASP H C 1
ATOM 1704 O O . ASP B 2 102 ? 16.002 14.264 16.210 1.00 34.15 99 ASP H O 1
ATOM 1709 N N . PHE B 2 103 ? 16.055 12.457 17.529 1.00 26.88 100 PHE H N 1
ATOM 1710 C CA . PHE B 2 103 ? 17.279 11.881 16.965 1.00 31.23 100 PHE H CA 1
ATOM 1711 C C . PHE B 2 103 ? 16.764 10.932 15.872 1.00 26.93 100 PHE H C 1
ATOM 1712 O O . PHE B 2 103 ? 15.838 10.168 16.145 1.00 20.41 100 PHE H O 1
ATOM 1720 N N . TRP B 2 104 ? 17.356 10.942 14.674 1.00 26.51 101 TRP H N 1
ATOM 1721 C CA . TRP B 2 104 ? 16.916 10.029 13.590 1.00 24.36 101 TRP H CA 1
ATOM 1722 C C . TRP B 2 104 ? 18.097 9.334 13.017 1.00 25.98 101 TRP H C 1
ATOM 1723 O O . TRP B 2 104 ? 19.147 9.952 12.800 1.00 23.59 101 TRP H O 1
ATOM 1734 N N . GLY B 2 105 ? 17.945 8.060 12.711 1.00 18.49 102 GLY H N 1
ATOM 1735 C CA . GLY B 2 105 ? 18.953 7.407 11.921 1.00 22.31 102 GLY H CA 1
ATOM 1736 C C . GLY B 2 105 ? 18.855 7.896 10.483 1.00 21.19 102 GLY H C 1
ATOM 1737 O O . GLY B 2 105 ? 17.910 8.603 10.114 1.00 17.65 102 GLY H O 1
ATOM 1738 N N . GLN B 2 106 ? 19.785 7.455 9.640 1.00 21.67 103 GLN H N 1
ATOM 1739 C CA . GLN B 2 106 ? 19.737 7.838 8.227 1.00 22.65 103 GLN H CA 1
ATOM 1740 C C . GLN B 2 106 ? 18.750 7.064 7.370 1.00 23.34 103 GLN H C 1
ATOM 1741 O O . GLN B 2 106 ? 18.571 7.381 6.177 1.00 24.69 103 GLN H O 1
ATOM 1747 N N . GLY B 2 107 ? 18.155 6.006 7.926 1.00 19.99 104 GLY H N 1
ATOM 1748 C CA . GLY B 2 107 ? 17.248 5.119 7.160 1.00 21.21 104 GLY H CA 1
ATOM 1749 C C . GLY B 2 107 ? 17.956 3.919 6.588 1.00 22.17 104 GLY H C 1
ATOM 1750 O O . GLY B 2 107 ? 19.124 3.987 6.285 1.00 20.63 104 GLY H O 1
ATOM 1751 N N . THR B 2 108 ? 17.235 2.806 6.478 1.00 22.61 105 THR H N 1
ATOM 1752 C CA . THR B 2 108 ? 17.705 1.619 5.799 1.00 22.88 105 THR H CA 1
ATOM 1753 C C . THR B 2 108 ? 16.699 1.254 4.742 1.00 24.64 105 THR H C 1
ATOM 1754 O O . THR B 2 108 ? 15.547 0.924 5.028 1.00 21.73 105 THR H O 1
ATOM 1758 N N . T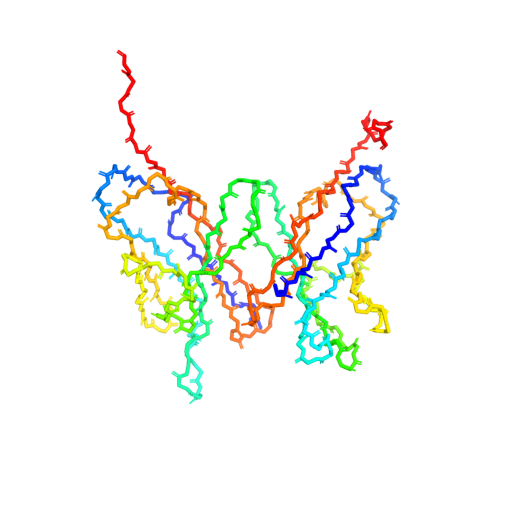HR B 2 109 ? 17.114 1.299 3.499 1.00 20.57 106 THR H N 1
ATOM 1759 C CA . THR B 2 109 ? 16.211 0.963 2.400 1.00 20.83 106 THR H CA 1
ATOM 1760 C C . THR B 2 109 ? 16.238 -0.549 2.209 1.00 24.63 106 THR H C 1
ATOM 1761 O O . THR B 2 109 ? 17.314 -1.151 2.067 1.00 29.29 106 THR H O 1
ATOM 1765 N N . LEU B 2 110 ? 15.046 -1.135 2.272 1.00 25.39 107 LEU H N 1
ATOM 1766 C CA . LEU B 2 110 ? 14.787 -2.557 2.062 1.00 24.64 107 LEU H CA 1
ATOM 1767 C C . LEU B 2 110 ? 14.025 -2.710 0.785 1.00 22.19 107 LEU H C 1
ATOM 1768 O O . LEU B 2 110 ? 12.968 -2.110 0.599 1.00 21.73 107 LEU H O 1
ATOM 1773 N N . THR B 2 111 ? 14.558 -3.523 -0.140 1.00 27.94 108 THR H N 1
ATOM 1774 C CA . THR B 2 111 ? 13.868 -3.834 -1.377 1.00 27.09 108 THR H CA 1
ATOM 1775 C C . THR B 2 111 ? 13.635 -5.343 -1.444 1.00 25.81 108 THR H C 1
ATOM 1776 O O . THR B 2 111 ? 14.570 -6.113 -1.317 1.00 31.30 108 THR H O 1
ATOM 1780 N N . VAL B 2 112 ? 12.374 -5.742 -1.559 1.00 28.08 109 VAL H N 1
ATOM 1781 C CA . VAL B 2 112 ? 12.013 -7.141 -1.709 1.00 25.76 109 VAL H CA 1
ATOM 1782 C C . VAL B 2 112 ? 11.645 -7.247 -3.177 1.00 22.24 109 VAL H C 1
ATOM 1783 O O . VAL B 2 112 ? 10.782 -6.520 -3.671 1.00 28.33 109 VAL H O 1
ATOM 1787 N N . SER B 2 113 ? 12.358 -8.119 -3.873 1.00 28.09 110 SER H N 1
ATOM 1788 C CA . SER B 2 113 ? 12.311 -8.222 -5.336 1.00 29.90 110 SER H CA 1
ATOM 1789 C C . SER B 2 113 ? 12.293 -9.708 -5.696 1.00 29.74 110 SER H C 1
ATOM 1790 O O . SER B 2 113 ? 13.156 -10.472 -5.254 1.00 27.25 110 SER H O 1
ATOM 1793 N N . SER B 2 114 ? 11.335 -10.088 -6.523 1.00 28.51 111 SER H N 1
ATOM 1794 C CA . SER B 2 114 ? 11.203 -11.458 -7.011 1.00 37.55 111 SER H CA 1
ATOM 1795 C C . SER B 2 114 ? 12.326 -11.805 -7.975 1.00 31.66 111 SER H C 1
ATOM 1796 O O . SER B 2 114 ? 12.836 -12.921 -7.956 1.00 32.68 111 SER H O 1
ATOM 1799 N N . HIS B 2 115 ? 12.740 -10.836 -8.791 1.00 25.89 112 HIS H N 1
ATOM 1800 C CA . HIS B 2 115 ? 13.706 -11.127 -9.877 1.00 25.98 112 HIS H CA 1
ATOM 1801 C C . HIS B 2 115 ? 14.955 -10.256 -9.979 1.00 28.54 112 HIS H C 1
ATOM 1802 O O . HIS B 2 115 ? 15.769 -10.467 -10.889 1.00 27.88 112 HIS H O 1
ATOM 1809 N N . HIS B 2 116 ? 15.158 -9.337 -9.018 1.00 26.94 113 HIS H N 1
ATOM 1810 C CA . HIS B 2 116 ? 16.374 -8.498 -8.976 1.00 28.65 113 HIS H CA 1
ATOM 1811 C C . HIS B 2 116 ? 17.102 -8.555 -7.651 1.00 30.20 113 HIS H C 1
ATOM 1812 O O . HIS B 2 116 ? 17.932 -7.688 -7.336 1.00 29.00 113 HIS H O 1
ATOM 1819 N N . HIS B 2 117 ? 16.788 -9.563 -6.863 1.00 28.75 114 HIS H N 1
ATOM 1820 C CA . HIS B 2 117 ? 17.385 -9.697 -5.557 1.00 31.75 114 HIS H CA 1
ATOM 1821 C C . HIS B 2 117 ? 18.840 -10.066 -5.583 1.00 30.31 114 HIS H C 1
ATOM 1822 O O . HIS B 2 117 ? 19.499 -9.984 -4.586 1.00 33.08 114 HIS H O 1
ATOM 1829 N N . HIS B 2 118 ? 19.341 -10.496 -6.738 1.00 27.93 115 HIS H N 1
ATOM 1830 C CA . HIS B 2 118 ? 20.720 -10.865 -6.879 1.00 24.75 115 HIS H CA 1
ATOM 1831 C C . HIS B 2 118 ? 21.709 -9.734 -7.212 1.00 23.72 115 HIS H C 1
ATOM 1832 O O . HIS B 2 118 ? 22.892 -9.993 -7.354 1.00 29.57 115 HIS H O 1
ATOM 1839 N N . HIS B 2 119 ? 21.230 -8.500 -7.367 1.00 27.29 116 HIS H N 1
ATOM 1840 C CA . HIS B 2 119 ? 22.087 -7.363 -7.661 1.00 23.60 116 HIS H CA 1
ATOM 1841 C C . HIS B 2 119 ? 22.639 -6.710 -6.366 1.00 37.10 116 HIS H C 1
ATOM 1842 O O . HIS B 2 119 ? 22.345 -5.559 -6.080 1.00 42.50 116 HIS H O 1
ATOM 1849 N N . HIS B 2 120 ? 23.536 -7.424 -5.704 1.00 48.52 117 HIS H N 1
ATOM 1850 C CA . HIS B 2 120 ? 23.946 -7.212 -4.297 1.00 59.83 117 HIS H CA 1
ATOM 1851 C C . HIS B 2 120 ? 23.160 -8.247 -3.475 1.00 73.05 117 HIS H C 1
ATOM 1852 O O . HIS B 2 120 ? 22.001 -8.029 -3.112 1.00 67.05 117 HIS H O 1
#

Radius of gyration: 18.31 Å; Cα contacts (8 Å, |Δi|>4): 608; chains: 2; bounding box: 38×49×52 Å

Secondary structure (DSSP, 8-state):
--EEEE---EEE-TT--EEEEEEEESS-GGGS-EEEEEE-SSS-EEEEEEE-TTT--EEE-GGGTTTEEEEEEGGGTEEEEEE-S--GGG-EEEEEEETTTTEE---EEEEE-SSSTT--/-PPPEEES-SEEEE-TT--EEEEEEESS--B-TTS-B-EEEEEE-TTS--EEEEETTTEEPTT--TTEEEEEETTEEEEEESS--GGG-EEEEEEE-SSSSPEE---EEEEE-----

Solvent-accessible surface area: 11894 Å² total; per-residue (Å²): 226,65,4,84,11,74,20,87,33,114,47,25,91,13,67,70,47,104,48,15,48,2,47,4,39,9,98,100,46,0,99,76,119,81,56,45,16,43,2,27,0,1,2,13,49,128,92,82,25,3,66,31,5,0,71,94,29,48,62,64,14,117,85,23,61,139,47,8,54,14,141,28,86,22,49,90,2,15,1,94,0,61,39,1,87,70,124,3,38,7,38,0,10,0,0,0,16,35,60,114,22,48,27,22,2,63,7,2,105,2,54,29,101,158,175,140,188,200,64,109,6,75,8,36,42,113,45,44,43,89,44,47,73,60,4,108,0,30,0,104,6,53,46,43,81,11,42,96,85,22,0,9,0,0,23,48,13,95,115,109,17,10,34,10,0,0,62,3,42,2,168,92,31,173,50,28,54,9,98,133,19,128,77,46,19,41,13,42,37,88,69,105,36,29,7,0,52,0,50,0,44,95,5,100,109,122,1,41,4,28,0,4,0,0,2,13,50,79,39,31,32,0,101,10,2,66,0,49,8,15,46,147,114,57,120,114,129

Sequence (237 aa):
MDIVMTQAAPSVPVTPGESVSISSCRSTKSLLHSSNGNTYLYWFLQRPGQSSPQRLIYYMSNLASGVPDRFSGRGSGTDFTLRISRVEAEDAGVYYCMQSLEYPYTFGGGTKLEIKRLVPQIQLVQSGPELKKPGETVKISCKASGYTFTNYGMTWVKQAPRKGLKWMGWINTYTGRPTYADDDFKGRFAFSLETSASTAYLQINNLKHEDTATYFCASLGEDFWGQGTTLTVSSHHHHHH

Nearest PDB structures (foldseek):
  6mv5-assembly1_L  TM=9.919E-01  e=4.065E-19  Mus musculus
  1riv-assembly1_L  TM=9.929E-01  e=1.518E-18  Mus musculus
  6l8t-assembly1_L  TM=9.620E-01  e=3.983E-17  Homo sapiens
  8bbh-assembly1_L  TM=9.555E-01  e=7.496E-17  Mus musculus
  9fkd-assembly1_L  TM=9.586E-01  e=1.028E-16  synthetic construct

B-factor: mean 29.63, std 10.02, range [14.82, 98.66]

Foldseek 3Di:
DDWDKAWPDQADEDAAFAKDKTKMFIPWFQQDPVGFRFKWKWWDAPPGDIDTQAGSFFHGDPPHDPQWGKDDGGTMIMIMGGGDDPVRFTWMWMWGDSDPPIDIYPTYTYHHDDDDD/DKAWAKDAAAFAAAQAKDKIKIAIDDDQLQVFKKWKWWQDDVPGIDTQWIARLNVRDTDGDPVNPDQWDWGDDNVRNMIMIMGGRDDQRSQTWMWMASVVVGHIYPTYGYGHDNPCSPPD